Protein AF-A0A956CTQ6-F1 (afdb_monomer_lite)

Sequence (223 aa):
MKYGAIQAGSWRYPLTDRDVLWAGRMVQGETNARAGRADDALAVLWTMTQLFSPAGQEGKYGRQRFGDFTSLIRAYSQPINPLWLGDGMFCRPGGRAAGTEACAADRLARRARLQQTPWRELDAELRQVVLDWAAGRTNNPVPGAVEFAAESVAASFLARNPGAVRVARIHNTFVATEGSQGWSVMPWVEAAARAASLPLGTALMAATAGAALAWAYRQSPPT

pLDDT: mean 87.45, std 15.97, range [45.06, 98.62]

Foldseek 3Di:
DLFFWKDWVPDTGQDDPLLLLLLLLLLCQQVVLDPPCLVVSLQVVQLLSQCADPLVCPDPQYCVVQVDSSSRSLCVRLLNPQLQACCHQQADVVHVCHPHPSNDPVSNVSSVCSNVQGLVRGRPSSSVSSSCQRQQNDDNPQQQFNDKDAPVVVVVVCVVQVQKDFRDPDRITTIHHNSSVPDPIRIGGGGDPPPPPPPPPPPPDDPPPPPPPPPPPPDDDDD

Structure (mmCIF, N/CA/C/O backbone):
data_AF-A0A956CTQ6-F1
#
_entry.id   AF-A0A956CTQ6-F1
#
loop_
_atom_site.group_PDB
_atom_site.id
_atom_site.type_symbol
_atom_site.label_atom_id
_atom_site.label_alt_id
_atom_site.label_comp_id
_atom_site.label_asym_id
_atom_site.label_entity_id
_atom_site.label_seq_id
_atom_site.pdbx_PDB_ins_code
_atom_site.Cartn_x
_atom_site.Cartn_y
_atom_site.Cartn_z
_atom_site.occupancy
_atom_site.B_iso_or_equiv
_atom_site.auth_seq_id
_atom_site.auth_comp_id
_atom_site.auth_asym_id
_atom_site.auth_atom_id
_atom_site.pdbx_PDB_model_num
ATOM 1 N N . MET A 1 1 ? 9.901 -21.134 -8.295 1.00 54.59 1 MET A N 1
ATOM 2 C CA . MET A 1 1 ? 9.384 -20.086 -7.384 1.00 54.59 1 MET A CA 1
ATOM 3 C C . MET A 1 1 ? 7.903 -19.891 -7.667 1.00 54.59 1 MET A C 1
ATOM 5 O O . MET A 1 1 ? 7.531 -19.965 -8.829 1.00 54.59 1 MET A O 1
ATOM 9 N N . LYS A 1 2 ? 7.067 -19.716 -6.632 1.00 82.38 2 LYS A N 1
ATOM 10 C CA . LYS A 1 2 ? 5.607 -19.546 -6.786 1.00 82.38 2 LYS A CA 1
ATOM 11 C C . LYS A 1 2 ? 5.217 -18.127 -7.223 1.00 82.38 2 LYS A C 1
ATOM 13 O O . LYS A 1 2 ? 4.219 -17.965 -7.915 1.00 82.38 2 LYS A O 1
ATOM 18 N N . TYR A 1 3 ? 6.009 -17.133 -6.830 1.00 93.94 3 TYR A N 1
ATOM 19 C CA . TYR A 1 3 ? 5.803 -15.723 -7.155 1.00 93.94 3 TYR A CA 1
ATOM 20 C C . TYR A 1 3 ? 6.927 -15.199 -8.045 1.00 93.94 3 TYR A C 1
ATOM 22 O O . TYR A 1 3 ? 7.977 -15.832 -8.192 1.00 93.94 3 TYR A O 1
ATOM 30 N N . GLY A 1 4 ? 6.655 -14.056 -8.656 1.00 94.88 4 GLY A N 1
ATOM 31 C CA . GLY A 1 4 ? 7.574 -13.276 -9.455 1.00 94.88 4 GLY A CA 1
ATOM 32 C C . GLY A 1 4 ? 8.556 -12.456 -8.623 1.00 94.88 4 GLY A C 1
ATOM 33 O O . GLY A 1 4 ? 8.823 -12.734 -7.450 1.00 94.88 4 GLY A O 1
ATOM 34 N N . ALA A 1 5 ? 9.098 -11.418 -9.247 1.00 96.06 5 ALA A N 1
ATOM 35 C CA . ALA A 1 5 ? 10.002 -10.475 -8.604 1.00 96.06 5 ALA A CA 1
ATOM 36 C C . ALA A 1 5 ? 9.639 -9.044 -8.991 1.00 96.06 5 ALA A C 1
ATOM 38 O O . ALA A 1 5 ? 9.339 -8.784 -10.152 1.00 96.06 5 ALA A O 1
ATOM 39 N N . ILE A 1 6 ? 9.727 -8.108 -8.047 1.00 95.25 6 ILE A N 1
ATOM 40 C CA . ILE A 1 6 ? 9.710 -6.687 -8.399 1.00 95.25 6 ILE A CA 1
ATOM 41 C C . ILE A 1 6 ? 11.028 -6.384 -9.119 1.00 95.25 6 ILE A C 1
ATOM 43 O O . ILE A 1 6 ? 12.101 -6.730 -8.618 1.00 95.25 6 ILE A O 1
ATOM 47 N N . GLN A 1 7 ? 10.953 -5.755 -10.285 1.00 93.50 7 GLN A N 1
ATOM 48 C CA . GLN A 1 7 ? 12.095 -5.386 -11.111 1.00 93.50 7 GLN A CA 1
ATOM 49 C C . GLN A 1 7 ? 12.068 -3.901 -11.458 1.00 93.50 7 GLN A C 1
ATOM 51 O O . GLN A 1 7 ? 11.001 -3.323 -11.640 1.00 93.50 7 GLN A O 1
ATOM 56 N N . ALA A 1 8 ? 13.252 -3.297 -11.544 1.00 89.75 8 ALA A N 1
ATOM 57 C CA . ALA A 1 8 ? 13.464 -1.946 -12.054 1.00 89.75 8 ALA A CA 1
ATOM 58 C C . ALA A 1 8 ? 14.880 -1.855 -12.641 1.00 89.75 8 ALA A C 1
ATOM 60 O O . ALA A 1 8 ? 15.870 -1.792 -11.907 1.00 89.75 8 ALA A O 1
ATOM 61 N N . GLY A 1 9 ? 14.989 -1.891 -13.968 1.00 88.44 9 GLY A N 1
ATOM 62 C CA . GLY A 1 9 ? 16.282 -1.939 -14.653 1.00 88.44 9 GLY A CA 1
ATOM 63 C C . GLY A 1 9 ? 17.027 -3.231 -14.314 1.00 88.44 9 GLY A C 1
ATOM 64 O O . GLY A 1 9 ? 16.475 -4.317 -14.461 1.00 88.44 9 GLY A O 1
ATOM 65 N N . SER A 1 10 ? 18.267 -3.125 -13.831 1.00 89.31 10 SER A N 1
ATOM 66 C CA . SER A 1 10 ? 19.056 -4.279 -13.368 1.00 89.31 10 SER A CA 1
ATOM 67 C C . SER A 1 10 ? 18.725 -4.727 -11.939 1.00 89.31 10 SER A C 1
ATOM 69 O O . SER A 1 10 ? 19.198 -5.776 -11.497 1.00 89.31 10 SER A O 1
ATOM 71 N N . TRP A 1 11 ? 17.932 -3.951 -11.193 1.00 90.62 11 TRP A N 1
ATOM 72 C CA . TRP A 1 11 ? 17.556 -4.292 -9.826 1.00 90.62 11 TRP A CA 1
ATOM 73 C C . TRP A 1 11 ? 16.381 -5.272 -9.797 1.00 90.62 11 TRP A C 1
ATOM 75 O O . TRP A 1 11 ? 15.409 -5.127 -10.540 1.00 90.62 11 TRP A O 1
ATOM 85 N N . ARG A 1 12 ? 16.463 -6.250 -8.888 1.00 93.50 12 ARG A N 1
ATOM 86 C CA . ARG A 1 12 ? 15.476 -7.318 -8.721 1.00 93.50 12 ARG A CA 1
ATOM 87 C C . ARG A 1 12 ? 15.259 -7.654 -7.248 1.00 93.50 12 ARG A C 1
ATOM 89 O O . ARG A 1 12 ? 16.219 -7.805 -6.493 1.00 93.50 12 ARG A O 1
ATOM 96 N N . TYR A 1 13 ? 14.001 -7.854 -6.869 1.00 94.62 13 TYR A N 1
ATOM 97 C CA . TYR A 1 13 ? 13.586 -8.319 -5.548 1.00 94.62 13 TYR A CA 1
ATOM 98 C C . TYR A 1 13 ? 12.584 -9.479 -5.663 1.00 94.62 13 TYR A C 1
ATOM 100 O O . TYR A 1 13 ? 11.431 -9.248 -6.037 1.00 94.62 13 TYR A O 1
ATOM 108 N N . PRO A 1 14 ? 12.993 -10.726 -5.365 1.00 96.38 14 PRO A N 1
ATOM 109 C CA . PRO A 1 14 ? 12.088 -11.874 -5.353 1.00 96.38 14 PRO A CA 1
ATOM 110 C C . PRO A 1 14 ? 11.019 -11.728 -4.266 1.00 96.38 14 PRO A C 1
ATOM 112 O O . PRO A 1 14 ? 11.354 -11.512 -3.102 1.00 96.38 14 PRO A O 1
ATOM 115 N N . LEU A 1 15 ? 9.745 -11.881 -4.633 1.00 97.06 15 LEU A N 1
ATOM 116 C CA . LEU A 1 15 ? 8.645 -11.842 -3.669 1.00 97.06 15 LEU A CA 1
ATOM 117 C C . LEU A 1 15 ? 8.594 -13.136 -2.847 1.00 97.06 15 LEU A C 1
ATOM 119 O O . LEU A 1 15 ? 8.697 -14.242 -3.386 1.00 97.06 15 LEU A O 1
ATOM 123 N N . THR A 1 16 ? 8.386 -13.000 -1.538 1.00 97.19 16 THR A N 1
ATOM 124 C CA . THR A 1 16 ? 8.272 -14.123 -0.597 1.00 97.19 16 THR A CA 1
ATOM 125 C C . THR A 1 16 ? 6.821 -14.379 -0.175 1.00 97.19 16 THR A C 1
ATOM 127 O O . THR A 1 16 ? 5.948 -13.528 -0.342 1.00 97.19 16 THR A O 1
ATOM 130 N N . ASP A 1 17 ? 6.548 -15.531 0.453 1.00 97.62 17 ASP A N 1
ATOM 131 C CA . ASP A 1 17 ? 5.240 -15.791 1.082 1.00 97.62 17 ASP A CA 1
ATOM 132 C C . ASP A 1 17 ? 4.880 -14.732 2.135 1.00 97.62 17 ASP A C 1
ATOM 134 O O . ASP A 1 17 ? 3.711 -14.381 2.304 1.00 97.62 17 ASP A O 1
ATOM 138 N N . ARG A 1 18 ? 5.891 -14.192 2.827 1.00 98.00 18 ARG A N 1
ATOM 139 C CA . ARG A 1 18 ? 5.712 -13.133 3.819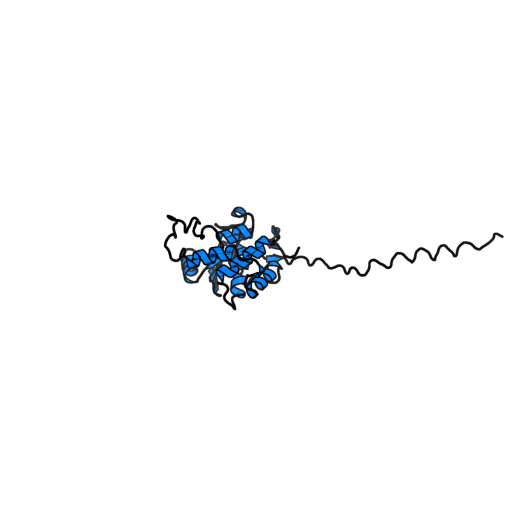 1.00 98.00 18 ARG A CA 1
ATOM 140 C C . ARG A 1 18 ? 5.239 -11.836 3.161 1.00 98.00 18 ARG A C 1
ATOM 142 O O . ARG A 1 18 ? 4.305 -11.226 3.680 1.00 98.00 18 ARG A O 1
ATOM 149 N N . ASP A 1 19 ? 5.819 -11.457 2.023 1.00 98.44 19 ASP A N 1
ATOM 150 C CA . ASP A 1 19 ? 5.414 -10.257 1.279 1.00 98.44 19 ASP A CA 1
ATOM 151 C C . ASP A 1 19 ? 3.980 -10.377 0.779 1.00 98.44 19 ASP A C 1
ATOM 153 O O . ASP A 1 19 ? 3.180 -9.471 0.988 1.00 98.44 19 ASP A O 1
ATOM 157 N N . VAL A 1 20 ? 3.628 -11.529 0.205 1.00 98.44 20 VAL A N 1
ATOM 158 C CA . VAL A 1 20 ? 2.272 -11.818 -0.281 1.00 98.44 20 VAL A CA 1
ATOM 159 C C . VAL A 1 20 ? 1.250 -11.762 0.857 1.00 98.44 20 VAL A C 1
ATOM 161 O O . VAL A 1 20 ? 0.205 -11.124 0.719 1.00 98.44 20 VAL A O 1
ATOM 164 N N . LEU A 1 21 ? 1.556 -12.356 2.016 1.00 98.50 21 LEU A N 1
ATOM 165 C CA . LEU A 1 21 ? 0.674 -12.300 3.184 1.00 98.50 21 LEU A CA 1
ATOM 166 C C . LEU A 1 21 ? 0.457 -10.864 3.676 1.00 98.50 21 LEU A C 1
ATOM 168 O O . LEU A 1 21 ? -0.683 -10.453 3.913 1.00 98.50 21 LEU A O 1
ATOM 172 N N . TRP A 1 22 ? 1.533 -10.097 3.858 1.00 98.62 22 TRP A N 1
ATOM 173 C CA . TRP A 1 22 ? 1.422 -8.733 4.375 1.00 98.62 22 TRP A CA 1
ATOM 174 C C . TRP A 1 22 ? 0.815 -7.768 3.358 1.00 98.62 22 TRP A C 1
ATOM 176 O O . TRP A 1 22 ? 0.053 -6.892 3.762 1.00 98.62 22 TRP A O 1
ATOM 186 N N . ALA A 1 23 ? 1.056 -7.972 2.063 1.00 98.56 23 ALA A N 1
ATOM 187 C CA . ALA A 1 23 ? 0.379 -7.255 0.990 1.00 98.56 23 ALA A CA 1
ATOM 188 C C . ALA A 1 23 ? -1.136 -7.510 1.022 1.00 98.56 23 ALA A C 1
ATOM 190 O O . ALA A 1 23 ? -1.913 -6.561 0.971 1.00 98.56 23 ALA A O 1
ATOM 191 N N . GLY A 1 24 ? -1.561 -8.764 1.223 1.00 98.38 24 GLY A N 1
ATOM 192 C CA . GLY A 1 24 ? -2.971 -9.119 1.417 1.00 98.38 24 GLY A CA 1
ATOM 193 C C . GLY A 1 24 ? -3.617 -8.417 2.610 1.00 98.38 24 GLY A C 1
ATOM 194 O O . GLY A 1 24 ? -4.695 -7.835 2.492 1.00 98.38 24 GLY A O 1
ATOM 195 N N . ARG A 1 25 ? -2.933 -8.401 3.759 1.00 98.50 25 ARG A N 1
ATOM 196 C CA . ARG A 1 25 ? -3.411 -7.679 4.949 1.00 98.50 25 ARG A CA 1
ATOM 197 C C . ARG A 1 25 ? -3.485 -6.171 4.711 1.00 98.50 25 ARG A C 1
ATOM 199 O O . ARG A 1 25 ? -4.457 -5.550 5.131 1.00 98.50 25 ARG A O 1
ATOM 206 N N . MET A 1 26 ? -2.495 -5.593 4.029 1.00 98.31 26 MET A N 1
ATOM 207 C CA . MET A 1 26 ? -2.487 -4.179 3.651 1.00 98.31 26 MET A CA 1
ATOM 208 C C . MET A 1 26 ? -3.721 -3.832 2.821 1.00 98.31 26 MET A C 1
ATOM 210 O O . MET A 1 26 ? -4.511 -2.993 3.245 1.00 98.31 26 MET A O 1
ATOM 214 N N . VAL A 1 27 ? -3.925 -4.496 1.677 1.00 97.94 27 VAL A N 1
ATOM 215 C CA . VAL A 1 27 ? -5.037 -4.152 0.778 1.00 97.94 27 VAL A CA 1
ATOM 216 C C . VAL A 1 27 ? -6.390 -4.374 1.442 1.00 97.94 27 VAL A C 1
ATOM 218 O O . VAL A 1 27 ? -7.281 -3.546 1.285 1.00 97.94 27 VAL A O 1
ATOM 221 N N . GLN A 1 28 ? -6.542 -5.413 2.268 1.00 97.31 28 GLN A N 1
ATOM 222 C CA . GLN A 1 28 ? -7.758 -5.623 3.055 1.00 97.31 28 GLN A CA 1
ATOM 223 C C . GLN A 1 28 ? -8.010 -4.480 4.054 1.00 97.31 28 GLN A C 1
ATOM 225 O O . GLN A 1 28 ? -9.149 -4.058 4.271 1.00 97.31 28 GLN A O 1
ATOM 230 N N . GLY A 1 29 ? -6.943 -3.959 4.658 1.00 96.62 29 GLY A N 1
ATOM 231 C CA . GLY A 1 29 ? -6.986 -2.793 5.530 1.00 96.62 29 GLY A CA 1
ATOM 232 C C . GLY A 1 29 ? -7.405 -1.518 4.803 1.00 96.62 29 GLY A C 1
ATOM 233 O O . GLY A 1 29 ? -8.376 -0.880 5.217 1.00 96.62 29 GLY A O 1
ATOM 234 N N . GLU A 1 30 ? -6.691 -1.178 3.730 1.00 94.81 30 GLU A N 1
ATOM 235 C CA . GLU A 1 30 ? -6.847 0.077 2.977 1.00 94.81 30 GLU A CA 1
ATOM 236 C C . GLU A 1 30 ? -8.180 0.151 2.219 1.00 94.81 30 GLU A C 1
ATOM 238 O O . GLU A 1 30 ? -8.812 1.204 2.153 1.00 94.81 30 GLU A O 1
ATOM 243 N N . THR A 1 31 ? -8.678 -0.982 1.720 1.00 92.56 31 THR A N 1
ATOM 244 C CA . THR A 1 31 ? -9.968 -1.049 1.007 1.00 92.56 31 THR A CA 1
ATOM 245 C C . THR A 1 31 ? -11.166 -1.301 1.927 1.00 92.56 31 THR A C 1
ATOM 247 O O . THR A 1 31 ? -12.318 -1.278 1.485 1.00 92.56 31 THR A O 1
ATOM 250 N N . ASN A 1 32 ? -10.919 -1.536 3.221 1.00 87.88 32 ASN A N 1
ATOM 251 C CA . ASN A 1 32 ? -11.908 -1.994 4.200 1.00 87.88 32 ASN A CA 1
ATOM 252 C C . ASN A 1 32 ? -12.634 -3.296 3.815 1.00 87.88 32 ASN A C 1
ATOM 254 O O . ASN A 1 32 ? -13.772 -3.482 4.242 1.00 87.88 32 ASN A O 1
ATOM 258 N N . ALA A 1 33 ? -11.997 -4.178 3.035 1.00 80.62 33 ALA A N 1
ATOM 259 C CA . ALA A 1 33 ? -12.570 -5.455 2.592 1.00 80.62 33 ALA A CA 1
ATOM 260 C C . ALA A 1 33 ? -13.949 -5.321 1.915 1.00 80.62 33 ALA A C 1
ATOM 262 O O . ALA A 1 33 ? -14.794 -6.205 2.028 1.00 80.62 33 ALA A O 1
ATOM 263 N N . ARG A 1 34 ? -14.228 -4.178 1.279 1.00 80.00 34 ARG A N 1
ATOM 264 C CA . ARG A 1 34 ? -15.505 -3.973 0.589 1.00 80.00 34 ARG A CA 1
ATOM 265 C C . ARG A 1 34 ? -15.456 -4.684 -0.76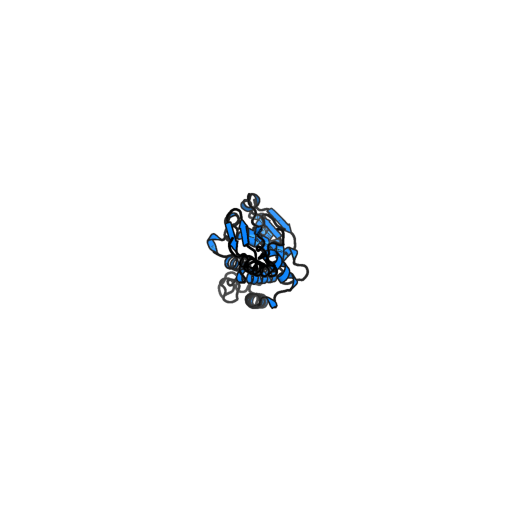2 1.00 80.00 34 ARG A C 1
ATOM 267 O O . ARG A 1 34 ? -14.439 -4.610 -1.443 1.00 80.00 34 ARG A O 1
ATOM 274 N N . ALA A 1 35 ? -16.560 -5.314 -1.154 1.00 79.75 35 ALA A N 1
ATOM 275 C CA . ALA A 1 35 ? -16.699 -5.897 -2.486 1.00 79.75 35 ALA A CA 1
ATOM 276 C C . ALA A 1 35 ? -16.519 -4.830 -3.582 1.00 79.75 35 ALA A C 1
ATOM 278 O O . ALA A 1 35 ? -16.868 -3.658 -3.376 1.00 79.75 35 ALA A O 1
ATOM 279 N N . GLY A 1 36 ? -15.980 -5.232 -4.738 1.00 85.00 36 GLY A N 1
ATOM 280 C CA . GLY A 1 36 ? -15.770 -4.330 -5.875 1.00 85.00 36 GLY A CA 1
ATOM 281 C C . GLY A 1 36 ? -14.626 -3.339 -5.648 1.00 85.00 36 GLY A C 1
ATOM 282 O O . GLY A 1 36 ? -14.657 -2.211 -6.141 1.00 85.00 36 GLY A O 1
ATOM 283 N N . ARG A 1 37 ? -13.628 -3.729 -4.845 1.00 92.44 37 ARG A N 1
ATOM 284 C CA . ARG A 1 37 ? -12.429 -2.919 -4.558 1.00 92.44 37 ARG A CA 1
ATOM 285 C C . ARG A 1 37 ? -11.154 -3.489 -5.170 1.00 92.44 37 ARG A C 1
ATOM 287 O O . ARG A 1 37 ? -10.072 -3.025 -4.818 1.00 92.44 37 ARG A O 1
ATOM 294 N N . ALA A 1 38 ? -11.276 -4.439 -6.096 1.00 95.56 38 ALA A N 1
ATOM 295 C CA . ALA A 1 38 ? -10.145 -5.056 -6.779 1.00 95.56 38 ALA A CA 1
ATOM 296 C C . ALA A 1 38 ? -9.207 -4.023 -7.432 1.00 95.56 38 ALA A C 1
ATOM 298 O O . ALA A 1 38 ? -8.000 -4.072 -7.200 1.00 95.56 38 ALA A O 1
ATOM 299 N N . ASP A 1 39 ? -9.751 -3.039 -8.154 1.00 95.81 39 ASP A N 1
ATOM 300 C CA . ASP A 1 39 ? -8.947 -2.012 -8.835 1.00 95.81 39 ASP A CA 1
ATOM 301 C C . ASP A 1 39 ? -8.192 -1.103 -7.855 1.00 95.81 39 ASP A C 1
ATOM 303 O O . ASP A 1 39 ? -7.034 -0.756 -8.079 1.00 95.81 39 ASP A O 1
ATOM 307 N N . ASP A 1 40 ? -8.825 -0.747 -6.733 1.00 96.19 40 ASP A N 1
ATOM 308 C CA . ASP A 1 40 ? -8.203 0.081 -5.694 1.00 96.19 40 ASP A CA 1
ATOM 309 C C . ASP A 1 40 ? -7.104 -0.702 -4.958 1.00 96.19 40 ASP A C 1
ATOM 311 O O . ASP A 1 40 ? -6.016 -0.177 -4.731 1.00 96.19 40 ASP A O 1
ATOM 315 N N . ALA A 1 41 ? -7.345 -1.984 -4.660 1.00 97.69 41 ALA A N 1
ATOM 316 C CA . ALA A 1 41 ? -6.338 -2.884 -4.103 1.00 97.69 41 ALA A CA 1
ATOM 317 C C . ALA A 1 41 ? -5.138 -3.044 -5.044 1.00 97.69 41 ALA A C 1
ATOM 319 O O . ALA A 1 41 ? -3.991 -2.968 -4.600 1.00 97.69 41 ALA A O 1
ATOM 320 N N . LEU A 1 42 ? -5.392 -3.228 -6.342 1.00 98.06 42 LEU A N 1
ATOM 321 C CA . LEU A 1 42 ? -4.348 -3.338 -7.353 1.00 98.06 42 LEU A CA 1
ATOM 322 C C . LEU A 1 42 ? -3.526 -2.047 -7.449 1.00 98.06 42 LEU A C 1
ATOM 324 O O . LEU A 1 42 ? -2.296 -2.106 -7.467 1.00 98.06 42 LEU A O 1
ATOM 328 N N . ALA A 1 43 ? -4.181 -0.886 -7.451 1.00 97.88 43 ALA A N 1
ATOM 329 C CA . ALA A 1 43 ? -3.504 0.405 -7.453 1.00 97.88 43 ALA A CA 1
ATOM 330 C C . ALA A 1 43 ? -2.640 0.606 -6.195 1.00 97.88 43 ALA A C 1
ATOM 332 O O . ALA A 1 43 ? -1.482 0.996 -6.316 1.00 97.88 43 ALA A O 1
ATOM 333 N N . VAL A 1 44 ? -3.130 0.238 -5.003 1.00 98.06 44 VAL A N 1
ATOM 334 C CA . VAL A 1 44 ? -2.343 0.270 -3.753 1.00 98.06 44 VAL A CA 1
ATOM 335 C C . VAL A 1 44 ? -1.093 -0.614 -3.845 1.00 98.06 44 VAL A C 1
ATOM 337 O O . VAL A 1 44 ? -0.000 -0.176 -3.473 1.00 98.06 44 VAL A O 1
ATOM 340 N N . LEU A 1 45 ? -1.215 -1.843 -4.365 1.00 98.38 45 LEU A N 1
ATOM 341 C CA . LEU A 1 45 ? -0.067 -2.742 -4.559 1.00 98.38 45 LEU A CA 1
ATOM 342 C C . LEU A 1 45 ? 0.976 -2.127 -5.492 1.00 98.38 45 LEU A C 1
ATOM 344 O O . LEU A 1 45 ? 2.172 -2.153 -5.189 1.00 98.38 45 LEU A O 1
ATOM 348 N N . TRP A 1 46 ? 0.537 -1.541 -6.604 1.00 97.88 46 TRP A N 1
ATOM 349 C CA . TRP A 1 46 ? 1.433 -0.897 -7.556 1.00 97.88 46 TRP A CA 1
ATOM 350 C C . TRP A 1 46 ? 2.067 0.380 -7.014 1.00 97.88 46 TRP A C 1
ATOM 352 O O . TRP A 1 46 ? 3.249 0.607 -7.259 1.00 97.88 46 TRP A O 1
ATOM 362 N N . THR A 1 47 ? 1.361 1.178 -6.216 1.00 96.56 47 THR A N 1
ATOM 363 C CA . THR A 1 47 ? 1.958 2.329 -5.524 1.00 96.56 47 THR A CA 1
ATOM 364 C C . THR A 1 47 ? 3.060 1.893 -4.560 1.00 96.56 47 THR A C 1
ATOM 366 O O . THR A 1 47 ? 4.144 2.472 -4.558 1.00 96.56 47 THR A O 1
ATOM 369 N N . MET A 1 48 ? 2.859 0.804 -3.813 1.00 96.88 48 MET A N 1
ATOM 370 C CA . MET A 1 48 ? 3.906 0.248 -2.944 1.00 96.88 48 MET A CA 1
ATOM 371 C C . MET A 1 48 ? 5.059 -0.389 -3.712 1.00 96.88 48 MET A C 1
ATOM 373 O O . MET A 1 48 ? 6.210 -0.268 -3.300 1.00 96.88 48 MET A O 1
ATOM 377 N N . THR A 1 49 ? 4.775 -1.021 -4.848 1.00 96.25 49 THR A N 1
ATOM 378 C CA . THR A 1 49 ? 5.798 -1.549 -5.763 1.00 96.25 49 THR A CA 1
ATOM 379 C C . THR A 1 49 ? 6.702 -0.421 -6.267 1.00 96.25 49 THR A C 1
ATOM 381 O O . THR A 1 49 ? 7.926 -0.543 -6.250 1.00 96.25 49 THR A O 1
ATOM 384 N N . GLN A 1 50 ? 6.091 0.701 -6.656 1.00 94.25 50 GLN A N 1
ATOM 385 C CA . GLN A 1 50 ? 6.773 1.903 -7.128 1.00 94.25 50 GLN A CA 1
ATOM 386 C C . GLN A 1 50 ? 7.632 2.536 -6.041 1.00 94.25 50 GLN A C 1
ATOM 388 O O . GLN A 1 50 ? 8.833 2.724 -6.243 1.00 94.25 50 GLN A O 1
ATOM 393 N N . LEU A 1 51 ? 7.047 2.753 -4.864 1.00 92.56 51 LEU A N 1
ATOM 394 C CA . LEU A 1 51 ? 7.727 3.307 -3.697 1.00 92.56 51 LEU A CA 1
ATOM 395 C C . LEU A 1 51 ? 8.902 2.433 -3.212 1.00 92.56 51 LEU A C 1
ATOM 397 O O . LEU A 1 51 ? 9.919 2.942 -2.750 1.00 92.56 51 LEU A O 1
ATOM 401 N N . PHE A 1 52 ? 8.801 1.105 -3.337 1.00 93.38 52 PHE A N 1
ATOM 402 C CA . PHE A 1 52 ? 9.874 0.187 -2.940 1.00 93.38 52 PHE A CA 1
ATOM 403 C C . PHE A 1 52 ? 11.039 0.113 -3.939 1.00 93.38 52 PHE A C 1
ATOM 405 O O . PHE A 1 52 ? 12.154 -0.262 -3.560 1.00 93.38 52 PHE A O 1
ATOM 412 N N . SER A 1 53 ? 10.804 0.462 -5.204 1.00 89.94 53 SER A N 1
ATOM 413 C CA . SER A 1 53 ? 11.832 0.422 -6.245 1.00 89.94 53 SER A CA 1
ATOM 414 C C . SER A 1 53 ? 12.976 1.420 -5.980 1.00 89.94 53 SER A C 1
ATOM 416 O O . SER A 1 53 ? 12.807 2.366 -5.210 1.00 89.94 53 SER A O 1
ATOM 418 N N . PRO A 1 54 ? 14.154 1.258 -6.615 1.00 83.62 54 PRO A N 1
ATOM 419 C CA . PRO A 1 54 ? 15.238 2.237 -6.536 1.00 83.62 54 PRO A CA 1
ATOM 420 C C . PRO A 1 54 ? 14.822 3.661 -6.918 1.00 83.62 54 PRO A C 1
ATOM 422 O O . PRO A 1 54 ? 15.269 4.604 -6.277 1.00 83.62 54 PRO A O 1
ATOM 425 N N . ALA A 1 55 ? 13.933 3.811 -7.902 1.00 77.88 55 ALA A N 1
ATOM 426 C CA . ALA A 1 55 ? 13.427 5.114 -8.327 1.00 77.88 55 ALA A CA 1
ATOM 427 C C . ALA A 1 55 ? 12.528 5.766 -7.253 1.00 77.88 55 ALA A C 1
ATOM 429 O O . ALA A 1 55 ? 12.523 6.982 -7.092 1.00 77.88 55 ALA A O 1
ATOM 430 N N . GLY A 1 56 ? 11.845 4.950 -6.441 1.00 73.56 56 GLY A N 1
ATOM 431 C CA . GLY A 1 56 ? 11.035 5.372 -5.291 1.00 73.56 56 GLY A CA 1
ATOM 432 C C . GLY A 1 56 ? 11.824 5.804 -4.053 1.00 73.56 56 GLY A C 1
ATOM 433 O O . GLY A 1 56 ? 11.218 6.127 -3.035 1.00 73.56 56 GLY A O 1
ATOM 434 N N . GLN A 1 57 ? 13.162 5.800 -4.095 1.00 67.38 57 GLN A N 1
ATOM 435 C CA . GLN A 1 57 ? 13.998 6.069 -2.917 1.00 67.38 57 GLN A CA 1
ATOM 436 C C . GLN A 1 57 ? 14.104 7.547 -2.530 1.00 67.38 57 GLN A C 1
ATOM 438 O O . GLN A 1 57 ? 14.596 7.845 -1.441 1.00 67.38 57 GLN A O 1
ATOM 443 N N . GLU A 1 58 ? 13.623 8.463 -3.368 1.00 63.53 58 GLU A N 1
ATOM 444 C CA . GLU A 1 58 ? 13.551 9.892 -3.063 1.00 63.53 58 GLU A CA 1
ATOM 445 C C . GLU A 1 58 ? 12.418 10.166 -2.058 1.00 63.53 58 GLU A C 1
ATOM 447 O O . GLU A 1 58 ? 11.342 10.649 -2.400 1.00 63.53 58 GLU A O 1
ATOM 452 N N . GLY A 1 59 ? 12.616 9.804 -0.787 1.00 61.81 59 GLY A N 1
ATOM 453 C CA . GLY A 1 59 ? 11.620 10.089 0.240 1.00 61.81 59 GLY A CA 1
ATOM 454 C C . GLY A 1 59 ? 11.782 9.351 1.563 1.00 61.81 59 GLY A C 1
ATOM 455 O O . GLY A 1 59 ? 12.725 8.607 1.822 1.00 61.81 59 GLY A O 1
ATOM 456 N N . LYS A 1 60 ? 10.797 9.559 2.443 1.00 67.56 60 LYS A N 1
ATOM 457 C CA . LYS A 1 60 ? 10.735 8.955 3.786 1.00 67.56 60 LYS A CA 1
ATOM 458 C C . LYS A 1 60 ? 10.613 7.426 3.747 1.00 67.56 60 LYS A C 1
ATOM 460 O O . LYS A 1 60 ? 10.970 6.767 4.732 1.00 67.56 60 LYS A O 1
ATOM 465 N N . TYR A 1 61 ? 10.099 6.892 2.641 1.00 67.12 61 TYR A N 1
ATOM 466 C CA . TYR A 1 61 ? 9.732 5.497 2.464 1.00 67.12 61 TYR A CA 1
ATOM 467 C C . TYR A 1 61 ? 10.413 4.908 1.233 1.00 67.12 61 TYR A C 1
ATOM 469 O O . TYR A 1 61 ? 9.864 4.940 0.150 1.00 67.12 61 TYR A O 1
ATOM 477 N N . GLY A 1 62 ? 11.614 4.362 1.408 1.00 71.19 62 GLY A N 1
ATOM 478 C CA . GLY A 1 62 ? 12.350 3.701 0.333 1.00 71.19 62 GLY A CA 1
ATOM 479 C C . GLY A 1 62 ? 13.086 2.468 0.841 1.00 71.19 62 GLY A C 1
ATOM 480 O O . GLY A 1 62 ? 13.330 2.318 2.044 1.00 71.19 62 GLY A O 1
ATOM 481 N N . ARG A 1 63 ? 13.472 1.575 -0.075 1.00 77.12 63 ARG A N 1
ATOM 482 C CA . ARG A 1 63 ? 14.160 0.319 0.268 1.00 77.12 63 ARG A CA 1
ATOM 483 C C . ARG A 1 63 ? 15.402 0.517 1.138 1.00 77.12 63 ARG A C 1
ATOM 485 O O . ARG A 1 63 ? 15.604 -0.288 2.039 1.00 77.12 63 ARG A O 1
ATOM 492 N N . GLN A 1 64 ? 16.217 1.553 0.912 1.00 77.19 64 GLN A N 1
ATOM 493 C CA . GLN A 1 64 ? 17.431 1.788 1.716 1.00 77.19 64 GLN A CA 1
ATOM 494 C C . GLN A 1 64 ? 17.139 1.861 3.221 1.00 77.19 64 GLN A C 1
ATOM 496 O O . GLN A 1 64 ? 17.965 1.457 4.031 1.00 77.19 64 GLN A O 1
ATOM 501 N N . ARG A 1 65 ? 15.940 2.325 3.590 1.00 83.81 65 ARG A N 1
ATOM 502 C CA . ARG A 1 65 ? 15.504 2.429 4.981 1.00 83.81 65 ARG A CA 1
ATOM 503 C C . ARG A 1 65 ? 14.898 1.138 5.531 1.00 83.81 65 ARG A C 1
ATOM 505 O O . ARG A 1 65 ? 15.054 0.865 6.716 1.00 83.81 65 ARG A O 1
ATOM 512 N N . PHE A 1 66 ? 14.163 0.387 4.710 1.00 87.25 66 PHE A N 1
ATOM 513 C CA . PHE A 1 66 ? 13.334 -0.734 5.177 1.00 87.25 66 PHE A CA 1
ATOM 514 C C . PHE A 1 66 ? 13.876 -2.123 4.828 1.00 87.25 66 PHE A C 1
ATOM 516 O O . PHE A 1 66 ? 13.438 -3.099 5.425 1.00 87.25 66 PHE A O 1
ATOM 523 N N . GLY A 1 67 ? 14.826 -2.232 3.897 1.00 89.94 67 GLY A N 1
ATOM 524 C CA . GLY A 1 67 ? 15.483 -3.479 3.491 1.00 89.94 67 GLY A CA 1
ATOM 525 C C . GLY A 1 67 ? 14.625 -4.400 2.616 1.00 89.94 67 GLY A C 1
ATOM 526 O O . GLY A 1 67 ? 15.088 -4.848 1.564 1.00 89.94 67 GLY A O 1
ATOM 527 N N . ASP A 1 68 ? 13.377 -4.643 3.018 1.00 95.38 68 ASP A N 1
ATOM 528 C CA . ASP A 1 68 ? 12.443 -5.584 2.394 1.00 95.38 68 ASP A CA 1
ATOM 529 C C . ASP A 1 68 ? 11.037 -4.981 2.178 1.00 95.38 68 ASP A C 1
ATOM 531 O O . ASP A 1 68 ? 10.681 -3.954 2.769 1.00 95.38 68 ASP A O 1
ATOM 535 N N . PHE A 1 69 ? 10.250 -5.603 1.290 1.00 96.38 69 PHE A N 1
ATOM 536 C CA . PHE A 1 69 ? 8.946 -5.080 0.875 1.00 96.38 69 PHE A CA 1
ATOM 537 C C . PHE A 1 69 ? 7.940 -5.102 2.028 1.00 96.38 69 PHE A C 1
ATOM 539 O O . PHE A 1 69 ? 7.264 -4.102 2.278 1.00 96.38 69 PHE A O 1
ATOM 546 N N . THR A 1 70 ? 7.894 -6.202 2.787 1.00 97.94 70 THR A N 1
ATOM 547 C CA . THR A 1 70 ? 7.061 -6.329 3.991 1.00 97.94 70 THR A CA 1
ATOM 548 C C . THR A 1 70 ? 7.305 -5.191 4.988 1.00 97.94 70 THR A C 1
ATOM 550 O O . THR A 1 70 ? 6.358 -4.605 5.518 1.00 97.94 70 THR A O 1
ATOM 553 N N . SER A 1 71 ? 8.563 -4.874 5.270 1.00 96.81 71 SER A N 1
ATOM 554 C CA . SER A 1 71 ? 8.964 -3.831 6.211 1.00 96.81 71 SER A CA 1
ATOM 555 C C . SER A 1 71 ? 8.529 -2.447 5.728 1.00 96.81 71 SER A C 1
ATOM 557 O O . SER A 1 71 ? 8.032 -1.660 6.537 1.00 96.81 71 SER A O 1
ATOM 559 N N . LEU A 1 72 ? 8.613 -2.175 4.418 1.00 96.25 72 LEU A N 1
ATOM 560 C CA . LEU A 1 72 ? 8.096 -0.937 3.828 1.00 96.25 72 LEU A CA 1
ATOM 561 C C . LEU A 1 72 ? 6.578 -0.822 4.000 1.00 96.25 72 LEU A C 1
ATOM 563 O O . LEU A 1 72 ? 6.106 0.161 4.575 1.00 96.25 72 LEU A O 1
ATOM 567 N N . ILE A 1 73 ? 5.804 -1.820 3.559 1.00 97.31 73 ILE A N 1
ATOM 568 C CA . ILE A 1 73 ? 4.335 -1.719 3.580 1.00 97.31 73 ILE A CA 1
ATOM 569 C C . ILE A 1 73 ? 3.784 -1.667 5.006 1.00 97.31 73 ILE A C 1
ATOM 571 O O . ILE A 1 73 ? 2.832 -0.934 5.271 1.00 97.31 73 ILE A O 1
ATOM 575 N N . ARG A 1 74 ? 4.424 -2.357 5.962 1.00 97.44 74 ARG A N 1
ATOM 576 C CA . ARG A 1 74 ? 4.071 -2.264 7.387 1.00 97.44 74 ARG A CA 1
ATOM 577 C C . ARG A 1 74 ? 4.411 -0.908 7.990 1.00 97.44 74 ARG A C 1
ATOM 579 O O . ARG A 1 74 ? 3.762 -0.499 8.944 1.00 97.44 74 ARG A O 1
ATOM 586 N N . ALA A 1 75 ? 5.414 -0.203 7.481 1.00 95.50 75 ALA A N 1
ATOM 587 C CA . ALA A 1 75 ? 5.719 1.145 7.946 1.00 95.50 75 ALA A CA 1
ATOM 588 C C . ALA A 1 75 ? 4.805 2.208 7.314 1.00 95.50 75 ALA A C 1
ATOM 590 O O . ALA A 1 75 ? 4.510 3.218 7.961 1.00 95.50 75 ALA A O 1
ATOM 591 N N . TYR A 1 76 ? 4.360 1.983 6.077 1.00 94.81 76 TYR A N 1
ATOM 592 C CA . TYR A 1 76 ? 3.518 2.909 5.323 1.00 94.81 76 TYR A CA 1
ATOM 593 C C . TYR A 1 76 ? 2.032 2.795 5.709 1.00 94.81 76 TYR A C 1
ATOM 595 O O . TYR A 1 76 ? 1.428 3.765 6.167 1.00 94.81 76 TYR A O 1
ATOM 603 N N . SER A 1 77 ? 1.452 1.598 5.590 1.00 95.69 77 SER A N 1
ATOM 604 C CA . SER A 1 77 ? 0.008 1.362 5.705 1.00 95.69 77 SER A CA 1
ATOM 605 C C . SER A 1 77 ? -0.472 1.357 7.160 1.00 95.69 77 SER A C 1
ATOM 607 O O . SER A 1 77 ? -0.115 0.477 7.947 1.00 95.69 77 SER A O 1
ATOM 609 N N . GLN A 1 78 ? -1.322 2.323 7.539 1.00 94.94 78 GLN A N 1
ATOM 610 C CA . GLN A 1 78 ? -1.819 2.447 8.920 1.00 94.94 78 GLN A CA 1
ATOM 611 C C . GLN A 1 78 ? -2.533 1.185 9.445 1.00 94.94 78 GLN A C 1
ATOM 613 O O . GLN A 1 78 ? -2.296 0.828 10.602 1.00 94.94 78 GLN A O 1
ATOM 618 N N . PRO A 1 79 ? -3.390 0.490 8.664 1.00 96.44 79 PRO A N 1
ATOM 619 C CA . PRO A 1 79 ? -4.056 -0.739 9.099 1.00 96.44 79 PRO A CA 1
ATOM 620 C C . PRO A 1 79 ? -3.122 -1.848 9.607 1.00 96.44 79 PRO A C 1
ATOM 622 O O . PRO A 1 79 ? -3.510 -2.599 10.503 1.00 96.44 79 PRO A O 1
ATOM 625 N N . ILE A 1 80 ? -1.904 -1.949 9.064 1.00 97.94 80 ILE A N 1
ATOM 626 C CA . ILE A 1 80 ? -0.931 -3.005 9.398 1.00 97.94 80 ILE A CA 1
ATOM 627 C C . ILE A 1 80 ? 0.330 -2.488 10.104 1.00 97.94 80 ILE A C 1
ATOM 629 O O . ILE A 1 80 ? 1.258 -3.262 10.361 1.00 97.94 80 ILE A O 1
ATOM 633 N N . ASN A 1 81 ? 0.367 -1.197 10.439 1.00 98.06 81 ASN A N 1
ATOM 634 C CA . ASN A 1 81 ? 1.511 -0.573 11.083 1.00 98.06 81 ASN A CA 1
ATOM 635 C C . ASN A 1 81 ? 1.460 -0.757 12.611 1.00 98.06 81 ASN A C 1
ATOM 637 O O . ASN A 1 81 ? 0.516 -0.288 13.254 1.00 98.06 81 ASN A O 1
ATOM 641 N N . PRO A 1 82 ? 2.475 -1.395 13.228 1.00 98.06 82 PRO A N 1
ATOM 642 C CA . PRO A 1 82 ? 2.493 -1.641 14.670 1.00 98.06 82 PRO A CA 1
ATOM 643 C C . PRO A 1 82 ? 2.505 -0.355 15.512 1.00 98.06 82 PRO A C 1
ATOM 645 O O . PRO A 1 82 ? 2.031 -0.364 16.641 1.00 98.06 82 PRO A O 1
ATOM 648 N N . LEU A 1 83 ? 2.962 0.780 14.970 1.00 98.06 83 LEU A N 1
ATOM 649 C CA . LEU A 1 83 ? 2.936 2.068 15.675 1.00 98.06 83 LEU A CA 1
ATOM 650 C C . LEU A 1 83 ? 1.511 2.591 15.930 1.00 98.06 83 LEU A C 1
ATOM 652 O O . LEU A 1 83 ? 1.338 3.491 16.751 1.00 98.06 83 LEU A O 1
ATOM 656 N N . TRP A 1 84 ? 0.512 2.037 15.235 1.00 97.94 84 TRP A N 1
ATOM 657 C CA . TRP A 1 84 ? -0.910 2.371 15.353 1.00 97.94 84 TRP A CA 1
ATOM 658 C C . TRP A 1 84 ? -1.725 1.346 16.165 1.00 97.94 84 TRP A C 1
ATOM 660 O O . TRP A 1 84 ? -2.958 1.437 16.189 1.00 97.94 84 TRP A O 1
ATOM 670 N N . LEU A 1 85 ? -1.068 0.364 16.794 1.00 97.81 85 LEU A N 1
ATOM 671 C CA . LEU A 1 85 ? -1.685 -0.521 17.790 1.00 97.81 85 LEU A CA 1
ATOM 672 C C . LEU A 1 85 ? -1.868 0.209 19.127 1.00 97.81 85 LEU A C 1
ATOM 674 O O . LEU A 1 85 ? -1.327 1.295 19.310 1.00 97.81 85 LEU A O 1
ATOM 678 N N . GLY A 1 86 ? -2.638 -0.369 20.054 1.00 96.12 86 GLY A N 1
ATOM 679 C CA . GLY A 1 86 ? -2.982 0.288 21.324 1.00 96.12 86 GLY A CA 1
ATOM 680 C C . GLY A 1 86 ? -1.769 0.635 22.196 1.00 96.12 86 GLY A C 1
ATOM 681 O O . GLY A 1 86 ? -1.744 1.685 22.827 1.00 96.12 86 GLY A O 1
ATOM 682 N N . ASP A 1 87 ? -0.739 -0.205 22.168 1.00 97.06 87 ASP A N 1
ATOM 683 C CA . ASP A 1 87 ? 0.577 0.009 22.784 1.00 97.06 87 ASP A CA 1
ATOM 684 C C . ASP A 1 87 ? 1.588 0.686 21.836 1.00 97.06 87 ASP A C 1
ATOM 686 O O . ASP A 1 87 ? 2.694 1.063 22.235 1.00 97.06 87 ASP A O 1
ATOM 690 N N . GLY A 1 88 ? 1.199 0.882 20.577 1.00 97.56 88 GLY A N 1
ATOM 691 C CA . GLY A 1 88 ? 1.987 1.535 19.548 1.00 97.56 88 GLY A CA 1
ATOM 692 C C . GLY A 1 88 ? 2.235 3.010 19.857 1.00 97.56 88 GLY A C 1
ATOM 693 O O . GLY A 1 88 ? 1.427 3.695 20.485 1.00 97.56 88 GLY A O 1
ATOM 694 N N . MET A 1 89 ? 3.367 3.525 19.371 1.00 98.00 89 MET A N 1
ATOM 695 C CA . MET A 1 89 ? 3.848 4.887 19.643 1.00 98.00 89 MET A CA 1
ATOM 696 C C . 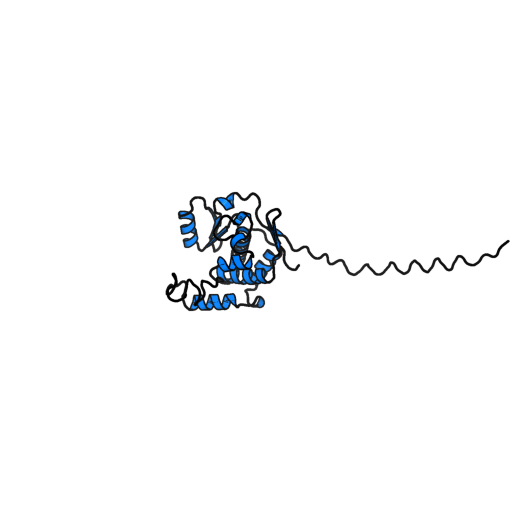MET A 1 89 ? 2.789 5.986 19.453 1.00 98.00 89 MET A C 1
ATOM 698 O O . MET A 1 89 ? 2.818 6.979 20.178 1.00 98.00 89 MET A O 1
ATOM 702 N N . PHE A 1 90 ? 1.881 5.848 18.481 1.00 97.75 90 PHE A N 1
ATOM 703 C CA . PHE A 1 90 ? 0.881 6.877 18.195 1.00 97.75 90 PHE A CA 1
ATOM 704 C C . PHE A 1 90 ? -0.344 6.816 19.109 1.00 97.75 90 PHE A C 1
ATOM 706 O O . PHE A 1 90 ? -0.908 7.875 19.381 1.00 97.75 90 PHE A O 1
ATOM 713 N N . CYS A 1 91 ? -0.736 5.627 19.575 1.00 98.00 91 CYS A N 1
ATOM 714 C CA . CYS A 1 91 ? -1.989 5.419 20.307 1.00 98.00 91 CYS A CA 1
ATOM 715 C C . CYS A 1 91 ? -1.816 5.115 21.802 1.00 98.00 91 CYS A C 1
ATOM 717 O O . CYS A 1 91 ? -2.785 5.270 22.544 1.00 98.00 91 CYS A O 1
ATOM 719 N N . ARG A 1 92 ? -0.616 4.730 22.259 1.00 97.44 92 ARG A N 1
ATOM 720 C CA . ARG A 1 92 ? -0.316 4.568 23.691 1.00 97.44 92 ARG A CA 1
ATOM 721 C C . ARG A 1 92 ? -0.546 5.877 24.466 1.00 97.44 92 ARG A C 1
ATOM 723 O O . ARG A 1 92 ? -0.439 6.942 23.855 1.00 97.44 92 ARG A O 1
ATOM 730 N N . PRO A 1 93 ? -0.782 5.848 25.792 1.00 97.56 93 PRO A N 1
ATOM 731 C CA . PRO A 1 93 ? -0.905 7.066 26.598 1.00 97.56 93 PRO A CA 1
ATOM 732 C C . PRO A 1 93 ? 0.251 8.053 26.354 1.00 97.56 93 PRO A C 1
ATOM 734 O O . PRO A 1 93 ? 1.417 7.662 26.341 1.00 97.56 93 PRO A O 1
ATOM 737 N N . GLY A 1 94 ? -0.080 9.325 26.103 1.00 96.56 94 GLY A N 1
ATOM 738 C CA . GLY A 1 94 ? 0.884 10.373 25.729 1.00 96.56 94 GLY A CA 1
ATOM 739 C C . GLY A 1 94 ? 1.333 10.364 24.257 1.00 96.56 94 GLY A C 1
ATOM 740 O O . GLY A 1 94 ? 2.077 11.246 23.834 1.00 96.56 94 GLY A O 1
ATOM 741 N N . GLY A 1 95 ? 0.891 9.393 23.452 1.00 97.50 95 GLY A N 1
ATOM 742 C CA . GLY A 1 95 ? 1.101 9.370 22.006 1.00 97.50 95 GLY A CA 1
ATOM 743 C C . GLY A 1 95 ? 0.309 10.469 21.293 1.00 97.50 95 GLY A C 1
ATOM 744 O O . GLY A 1 95 ? -0.782 10.844 21.715 1.00 97.50 95 GLY A O 1
ATOM 745 N N . ARG A 1 96 ? 0.830 10.966 20.164 1.00 97.19 96 ARG A N 1
ATOM 746 C CA . ARG A 1 96 ? 0.251 12.115 19.432 1.00 97.19 96 ARG A CA 1
ATOM 747 C C . ARG A 1 96 ? -1.198 11.936 18.951 1.00 97.19 96 ARG A C 1
ATOM 749 O O . ARG A 1 96 ? -1.819 12.915 18.562 1.00 97.19 96 ARG A O 1
ATOM 756 N N . ALA A 1 97 ? -1.688 10.700 18.874 1.00 96.75 97 ALA A N 1
ATOM 757 C CA . ALA A 1 97 ? -3.045 10.371 18.443 1.00 96.75 97 ALA A CA 1
ATOM 758 C C . ALA A 1 97 ? -3.861 9.694 19.559 1.00 96.75 97 ALA A C 1
ATOM 760 O O . ALA A 1 97 ? -4.999 9.283 19.318 1.00 96.75 97 ALA A O 1
ATOM 761 N N . ALA A 1 98 ? -3.308 9.575 20.771 1.00 97.81 98 ALA A N 1
ATOM 762 C CA . ALA A 1 98 ? -4.002 8.995 21.912 1.00 97.81 98 ALA A CA 1
ATOM 763 C C . ALA A 1 98 ? -5.298 9.770 22.200 1.00 97.81 98 ALA A C 1
ATOM 765 O O . ALA A 1 98 ? -5.315 10.998 22.180 1.00 97.81 98 ALA A O 1
ATOM 766 N N . GLY A 1 99 ? -6.398 9.048 22.421 1.00 96.06 99 GLY A N 1
ATOM 767 C CA . GLY A 1 99 ? -7.720 9.642 22.658 1.00 96.06 99 GLY A CA 1
ATOM 768 C C . GLY A 1 99 ? -8.427 10.209 21.418 1.00 96.06 99 GLY A C 1
ATOM 769 O O . GLY A 1 99 ? -9.556 10.672 21.534 1.00 96.06 99 GLY A O 1
ATOM 770 N N . THR A 1 100 ? -7.813 10.162 20.231 1.00 97.38 100 THR A N 1
ATOM 771 C CA . THR A 1 100 ? -8.466 10.584 18.978 1.00 97.38 100 THR A CA 1
ATOM 772 C C . THR A 1 100 ? -9.256 9.443 18.337 1.00 97.38 100 THR A C 1
ATOM 774 O O . THR A 1 100 ? -9.008 8.267 18.613 1.00 97.38 100 THR A O 1
ATOM 777 N N . GLU A 1 101 ? -10.141 9.769 17.389 1.00 95.94 101 GLU A N 1
ATOM 778 C CA . GLU A 1 101 ? -10.880 8.769 16.602 1.00 95.94 101 GLU A CA 1
ATOM 779 C C . GLU A 1 101 ? -9.942 7.773 15.893 1.00 95.94 101 GLU A C 1
ATOM 781 O O . GLU A 1 101 ? -10.255 6.591 15.767 1.00 95.94 101 GLU A O 1
ATOM 786 N N . ALA A 1 102 ? -8.742 8.204 15.484 1.00 94.38 102 ALA A N 1
ATOM 787 C CA . ALA A 1 102 ? -7.761 7.335 14.834 1.00 94.38 102 ALA A CA 1
ATOM 788 C C . ALA A 1 102 ? -7.252 6.195 15.741 1.00 94.38 102 ALA A C 1
ATOM 790 O O . ALA A 1 102 ? -6.716 5.206 15.225 1.00 94.38 102 ALA A O 1
ATOM 791 N N . CYS A 1 103 ? -7.436 6.318 17.058 1.00 97.19 103 CYS A N 1
ATOM 792 C CA . CYS A 1 103 ? -7.111 5.327 18.083 1.00 97.19 103 CYS A CA 1
ATOM 793 C C . CYS A 1 103 ? -8.361 4.864 18.861 1.00 97.19 103 CYS A C 1
ATOM 795 O O . CYS A 1 103 ? -8.233 4.367 19.978 1.00 97.19 103 CYS A O 1
ATOM 797 N N . ALA A 1 104 ? -9.561 5.003 18.281 1.00 97.50 104 ALA A N 1
ATOM 798 C CA . ALA A 1 104 ? -10.788 4.453 18.853 1.00 97.50 104 ALA A CA 1
ATOM 799 C C . ALA A 1 104 ? -10.697 2.923 19.026 1.00 97.50 104 ALA A C 1
ATOM 801 O O . ALA A 1 104 ? -10.018 2.229 18.259 1.00 97.50 104 ALA A O 1
ATOM 802 N N . ALA A 1 105 ? -11.374 2.394 20.050 1.00 97.38 105 ALA A N 1
ATOM 803 C CA . ALA A 1 105 ? -11.246 0.996 20.469 1.00 97.38 105 ALA A CA 1
ATOM 804 C C . ALA A 1 105 ? -11.579 -0.005 19.347 1.00 97.38 105 ALA A C 1
ATOM 806 O O . ALA A 1 105 ? -10.878 -1.002 19.168 1.00 97.38 105 ALA A O 1
ATOM 807 N N . ASP A 1 106 ? -12.602 0.286 18.547 1.00 96.88 106 ASP A N 1
ATOM 808 C CA . ASP A 1 106 ? -13.008 -0.507 17.386 1.00 96.88 106 ASP A CA 1
ATOM 809 C C . ASP A 1 106 ? -11.929 -0.522 16.286 1.00 96.88 106 ASP A C 1
ATOM 811 O O . ASP A 1 106 ? -11.609 -1.585 15.742 1.00 96.88 106 ASP A O 1
ATOM 815 N N . ARG A 1 107 ? -11.295 0.626 16.004 1.00 96.25 107 ARG A N 1
ATOM 816 C CA . ARG A 1 107 ? -10.183 0.732 15.046 1.00 96.25 107 ARG A CA 1
ATOM 817 C C . ARG A 1 107 ? -8.954 -0.032 15.523 1.00 96.25 107 ARG A C 1
ATOM 819 O O . ARG A 1 107 ? -8.346 -0.750 14.728 1.00 96.25 107 ARG A O 1
ATOM 826 N N . LEU A 1 108 ? -8.603 0.082 16.804 1.00 97.56 108 LEU A N 1
ATOM 827 C CA . LEU A 1 108 ? -7.488 -0.660 17.398 1.00 97.56 108 LEU A CA 1
ATOM 828 C C . LEU A 1 108 ? -7.730 -2.173 17.330 1.00 97.56 108 LEU A C 1
ATOM 830 O O . LEU A 1 108 ? -6.869 -2.909 16.845 1.00 97.56 108 LEU A O 1
ATOM 834 N N . ALA A 1 109 ? -8.923 -2.629 17.724 1.00 97.62 109 ALA A N 1
ATOM 835 C CA . ALA A 1 109 ? -9.307 -4.037 17.649 1.00 97.62 109 ALA A CA 1
ATOM 836 C C . ALA A 1 109 ? -9.277 -4.562 16.206 1.00 97.62 109 ALA A C 1
ATOM 838 O O . ALA A 1 109 ? -8.807 -5.673 15.947 1.00 97.62 109 ALA A O 1
ATOM 839 N N . ARG A 1 110 ? -9.730 -3.752 15.241 1.00 96.69 110 ARG A N 1
ATOM 840 C CA . ARG A 1 110 ? -9.660 -4.088 13.817 1.00 96.69 110 ARG A CA 1
ATOM 841 C C . ARG A 1 110 ? -8.215 -4.230 13.331 1.00 96.69 110 ARG A C 1
ATOM 843 O O . ARG A 1 110 ? -7.922 -5.220 12.667 1.00 96.69 110 ARG A O 1
ATOM 850 N N . ARG A 1 111 ? -7.316 -3.293 13.660 1.00 97.56 111 ARG A N 1
ATOM 851 C CA . ARG A 1 111 ? -5.887 -3.374 13.288 1.00 97.56 111 ARG A CA 1
ATOM 852 C C . ARG A 1 111 ? -5.222 -4.609 13.893 1.00 97.56 111 ARG A C 1
ATOM 854 O O . ARG A 1 111 ? -4.540 -5.340 13.179 1.00 97.56 111 ARG A O 1
ATOM 861 N N . ALA A 1 112 ? -5.465 -4.876 15.177 1.00 98.12 112 ALA A N 1
ATOM 862 C CA . ALA A 1 112 ? -4.927 -6.048 15.863 1.00 98.12 112 ALA A CA 1
ATOM 863 C C . ALA A 1 112 ? -5.377 -7.356 15.189 1.00 98.12 112 ALA A C 1
ATOM 865 O O . ALA A 1 112 ? -4.535 -8.183 14.839 1.00 98.12 112 ALA A O 1
ATOM 866 N N . ARG A 1 113 ? -6.682 -7.503 14.907 1.00 98.00 113 ARG A N 1
ATOM 867 C CA . ARG A 1 113 ? -7.209 -8.656 14.155 1.00 98.00 113 ARG A CA 1
ATOM 868 C C . ARG A 1 113 ? -6.591 -8.772 12.766 1.00 98.00 113 ARG A C 1
ATOM 870 O O . ARG A 1 113 ? -6.159 -9.856 12.383 1.00 98.00 113 ARG A O 1
ATOM 877 N N . LEU A 1 114 ? -6.511 -7.671 12.019 1.00 97.94 114 LEU A N 1
ATOM 878 C CA . LEU A 1 114 ? -5.971 -7.673 10.659 1.00 97.94 114 LEU A CA 1
ATOM 879 C C . LEU A 1 114 ? -4.509 -8.144 10.617 1.00 97.94 114 LEU A C 1
ATOM 881 O O . LEU A 1 114 ? -4.143 -8.946 9.761 1.00 97.94 114 LEU A O 1
ATOM 885 N N . GLN A 1 115 ? -3.679 -7.710 11.572 1.00 98.06 115 GLN A N 1
ATOM 886 C CA . GLN A 1 115 ? -2.279 -8.144 11.671 1.00 98.06 115 GLN A CA 1
ATOM 887 C C . GLN A 1 115 ? -2.120 -9.626 12.045 1.00 98.06 115 GLN A C 1
ATOM 889 O O . GLN A 1 115 ? -1.055 -10.200 11.813 1.00 98.06 115 GLN A O 1
ATOM 894 N N . GLN A 1 116 ? -3.161 -10.256 12.588 1.00 98.12 116 GLN A N 1
ATOM 895 C CA . GLN A 1 116 ? -3.181 -11.677 12.941 1.00 98.12 116 GLN A CA 1
ATOM 896 C C . GLN A 1 116 ? -3.931 -12.537 11.915 1.00 98.12 116 GLN A C 1
ATOM 898 O O . GLN A 1 116 ? -3.766 -13.753 11.913 1.00 98.12 116 GLN A O 1
ATOM 903 N N . THR A 1 117 ? -4.692 -11.928 11.000 1.00 98.00 117 THR A N 1
ATOM 904 C CA . THR A 1 117 ? -5.546 -12.649 10.044 1.00 98.00 117 THR A CA 1
ATOM 905 C C . THR A 1 117 ? -4.694 -13.560 9.149 1.00 98.00 117 THR A C 1
ATOM 907 O O . THR A 1 117 ? -3.777 -13.064 8.478 1.00 98.00 117 THR A O 1
ATOM 910 N N . PRO A 1 118 ? -4.916 -14.885 9.144 1.00 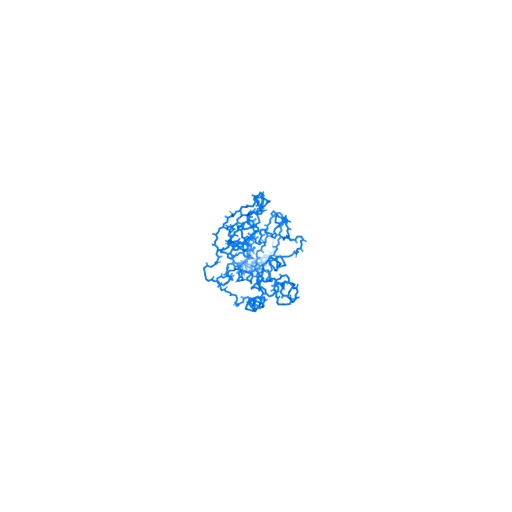98.19 118 PRO A N 1
ATOM 911 C CA . PRO A 1 118 ? -4.185 -15.804 8.281 1.00 98.19 118 PRO A CA 1
ATOM 912 C C . PRO A 1 118 ? -4.623 -15.647 6.822 1.00 98.19 118 PRO A C 1
ATOM 914 O O . PRO A 1 118 ? -5.740 -15.224 6.540 1.00 98.19 118 PRO A O 1
ATOM 917 N N . TRP A 1 119 ? -3.760 -16.051 5.881 1.00 97.62 119 TRP A N 1
ATOM 918 C CA . TRP A 1 119 ? -4.014 -15.890 4.442 1.00 97.62 119 TRP A CA 1
ATOM 919 C C . TRP A 1 119 ? -5.394 -16.396 4.013 1.00 97.62 119 TRP A C 1
ATOM 921 O O . TRP A 1 119 ? -6.080 -15.721 3.266 1.00 97.62 119 TRP A O 1
ATOM 931 N N . ARG A 1 120 ? -5.827 -17.564 4.499 1.00 97.81 120 ARG A N 1
ATOM 932 C CA . ARG A 1 120 ? -7.110 -18.182 4.117 1.00 97.81 120 ARG A CA 1
ATOM 933 C C . ARG A 1 120 ? -8.358 -17.399 4.550 1.00 97.81 120 ARG A C 1
ATOM 935 O O . ARG A 1 120 ? -9.416 -17.650 3.992 1.00 97.81 120 ARG A O 1
ATOM 942 N N . GLU A 1 121 ? -8.223 -16.507 5.528 1.00 97.62 121 GLU A N 1
ATOM 943 C CA . GLU A 1 121 ? -9.311 -15.688 6.085 1.00 97.62 121 GLU A CA 1
ATOM 944 C C . GLU A 1 121 ? -9.349 -14.277 5.483 1.00 97.62 121 GLU A C 1
ATOM 946 O O . GLU A 1 121 ? -10.230 -13.488 5.819 1.00 97.62 121 GLU A O 1
ATOM 951 N N . LEU A 1 122 ? -8.406 -13.944 4.596 1.00 96.69 122 LEU A N 1
ATOM 952 C CA . LEU A 1 122 ? -8.511 -12.727 3.802 1.00 96.69 122 LEU A CA 1
ATOM 953 C C . LEU A 1 122 ? -9.609 -12.876 2.744 1.00 96.69 122 LEU A C 1
ATOM 955 O O . LEU A 1 122 ? -9.870 -13.980 2.251 1.00 96.69 122 LEU A O 1
ATOM 959 N N . ASP A 1 123 ? -10.205 -11.749 2.366 1.00 96.50 123 ASP A N 1
ATOM 960 C CA . ASP A 1 123 ? -11.222 -11.694 1.318 1.00 96.50 123 ASP A CA 1
ATOM 961 C C . ASP A 1 123 ? -10.749 -12.397 0.028 1.00 96.50 123 ASP A C 1
ATOM 963 O O . ASP A 1 123 ? -9.595 -12.273 -0.390 1.00 96.50 123 ASP A O 1
ATOM 967 N N . ALA A 1 124 ? -11.623 -13.199 -0.585 1.00 96.19 124 ALA A N 1
ATOM 968 C CA . ALA A 1 124 ? -11.253 -14.047 -1.716 1.00 96.19 124 ALA A CA 1
ATOM 969 C C . ALA A 1 124 ? -10.871 -13.248 -2.972 1.00 96.19 124 ALA A C 1
ATOM 971 O O . ALA A 1 124 ? -9.899 -13.618 -3.635 1.00 96.19 124 ALA A O 1
ATOM 972 N N . GLU A 1 125 ? -11.582 -12.157 -3.261 1.00 96.25 125 GLU A N 1
ATOM 973 C CA . GLU A 1 125 ? -11.286 -11.267 -4.386 1.00 96.25 125 GLU A CA 1
ATOM 974 C C . GLU A 1 125 ? -9.923 -10.599 -4.166 1.00 96.25 125 GLU A C 1
ATOM 976 O O . GLU A 1 125 ? -9.046 -10.658 -5.031 1.00 96.25 125 GLU A O 1
ATOM 981 N N . LEU A 1 126 ? -9.681 -10.064 -2.965 1.00 97.12 126 LEU A N 1
ATOM 982 C CA . LEU A 1 126 ? -8.408 -9.412 -2.639 1.00 97.12 126 LEU A CA 1
ATOM 983 C C . LEU A 1 126 ? -7.219 -10.381 -2.655 1.00 97.12 126 LEU A C 1
ATOM 985 O O . LEU A 1 126 ? -6.134 -10.021 -3.119 1.00 97.12 126 LEU A O 1
ATOM 989 N N . ARG A 1 127 ? -7.404 -11.626 -2.197 1.00 97.06 127 ARG A N 1
ATOM 990 C CA . ARG A 1 127 ? -6.377 -12.675 -2.319 1.00 97.06 127 ARG A CA 1
ATOM 991 C C . ARG A 1 127 ? -6.016 -12.929 -3.773 1.00 97.06 127 ARG A C 1
ATOM 993 O O . ARG A 1 127 ? -4.831 -13.053 -4.076 1.00 97.06 127 ARG A O 1
ATOM 1000 N N . GLN A 1 128 ? -7.012 -13.004 -4.652 1.00 97.25 128 GLN A N 1
ATOM 1001 C CA . GLN A 1 128 ? -6.784 -13.236 -6.072 1.00 97.25 128 GLN A CA 1
ATOM 1002 C C . GLN A 1 128 ? -6.005 -12.075 -6.705 1.00 97.25 128 GLN A C 1
ATOM 1004 O O . GLN A 1 128 ? -4.989 -12.324 -7.348 1.00 97.25 128 GLN A O 1
ATOM 1009 N N . VAL A 1 129 ? -6.381 -10.823 -6.416 1.00 97.69 129 VAL A N 1
ATOM 1010 C CA . VAL A 1 129 ? -5.654 -9.624 -6.882 1.00 97.69 129 VAL A CA 1
ATOM 1011 C C . VAL A 1 129 ? -4.184 -9.653 -6.458 1.00 97.69 129 VAL A C 1
ATOM 1013 O O . VAL A 1 129 ? -3.293 -9.419 -7.274 1.00 97.69 129 VAL A O 1
ATOM 1016 N N . VAL A 1 130 ? -3.909 -9.981 -5.194 1.00 98.00 130 VAL A N 1
ATOM 1017 C CA . VAL A 1 130 ? -2.536 -10.059 -4.674 1.00 98.00 130 VAL A CA 1
ATOM 1018 C C . VAL A 1 130 ? -1.756 -11.194 -5.337 1.00 98.00 130 VAL A C 1
ATOM 1020 O O . VAL A 1 130 ? -0.585 -11.014 -5.658 1.00 98.00 130 VAL A O 1
ATOM 1023 N N . LEU A 1 131 ? -2.380 -12.353 -5.565 1.00 97.56 131 LEU A N 1
ATOM 1024 C CA . LEU A 1 131 ? -1.740 -13.470 -6.260 1.00 97.56 131 LEU A CA 1
ATOM 1025 C C . LEU A 1 131 ? -1.436 -13.140 -7.722 1.00 97.56 131 LEU A C 1
ATOM 1027 O O . LEU A 1 131 ? -0.362 -13.494 -8.203 1.00 97.56 131 LEU A O 1
ATOM 1031 N N . ASP A 1 132 ? -2.347 -12.465 -8.420 1.00 96.81 132 ASP A N 1
ATOM 1032 C CA . ASP A 1 132 ? -2.146 -12.048 -9.807 1.00 96.81 132 ASP A CA 1
ATOM 1033 C C . ASP A 1 132 ? -1.046 -10.998 -9.925 1.00 96.81 132 ASP A C 1
ATOM 1035 O O . ASP A 1 132 ? -0.159 -11.140 -10.769 1.00 96.81 132 ASP A O 1
ATOM 1039 N N . TRP A 1 133 ? -1.042 -10.001 -9.037 1.00 97.88 133 TRP A N 1
ATOM 1040 C CA . TRP A 1 133 ? 0.047 -9.033 -8.933 1.00 97.88 133 TRP A CA 1
ATOM 1041 C C . TRP A 1 133 ? 1.381 -9.728 -8.648 1.00 97.88 133 TRP A C 1
ATOM 1043 O O . TRP A 1 133 ? 2.332 -9.556 -9.405 1.00 97.88 133 TRP A O 1
ATOM 1053 N N . ALA A 1 134 ? 1.442 -10.582 -7.623 1.00 97.75 134 ALA A N 1
ATOM 1054 C CA . ALA A 1 134 ? 2.670 -11.272 -7.236 1.00 97.75 134 ALA A CA 1
ATOM 1055 C C . ALA A 1 134 ? 3.174 -12.239 -8.317 1.00 97.75 134 ALA A C 1
ATOM 1057 O O . ALA A 1 134 ? 4.361 -12.546 -8.357 1.00 97.75 134 ALA A O 1
ATOM 1058 N N . ALA A 1 135 ? 2.293 -12.729 -9.191 1.00 96.00 135 ALA A N 1
ATOM 1059 C CA . ALA A 1 135 ? 2.640 -13.575 -10.326 1.00 96.00 135 ALA A CA 1
ATOM 1060 C C . ALA A 1 135 ? 3.028 -12.787 -11.591 1.00 96.00 135 ALA A C 1
ATOM 1062 O O . ALA A 1 135 ? 3.318 -13.421 -12.605 1.00 96.00 135 ALA A O 1
ATOM 1063 N N . GLY A 1 136 ? 3.018 -11.449 -11.560 1.00 95.38 136 GLY A N 1
ATOM 1064 C CA . GLY A 1 136 ? 3.292 -10.608 -12.729 1.00 95.38 136 GLY A CA 1
ATOM 1065 C C . GLY A 1 136 ? 2.200 -10.677 -13.801 1.00 95.38 136 GLY A C 1
ATOM 1066 O O . GLY A 1 136 ? 2.491 -10.548 -14.986 1.00 95.38 136 GLY A O 1
ATOM 1067 N N . ARG A 1 137 ? 0.947 -10.947 -13.407 1.00 95.62 137 ARG A N 1
ATOM 1068 C CA . ARG A 1 137 ? -0.209 -11.075 -14.318 1.00 95.62 137 ARG A CA 1
ATOM 1069 C C . ARG A 1 137 ? -1.056 -9.808 -14.424 1.00 95.62 137 ARG A C 1
ATOM 1071 O O . ARG A 1 137 ? -2.084 -9.825 -15.093 1.00 95.62 137 ARG A O 1
ATOM 1078 N N . THR A 1 138 ? -0.660 -8.733 -13.755 1.00 96.00 138 THR A N 1
ATOM 1079 C CA . THR A 1 138 ? -1.385 -7.460 -13.760 1.00 96.00 138 THR A CA 1
ATOM 1080 C C . THR A 1 138 ? -0.532 -6.362 -14.378 1.00 96.00 138 THR A C 1
ATOM 1082 O O . THR A 1 138 ? 0.695 -6.402 -14.317 1.00 96.00 138 THR A O 1
ATOM 1085 N N . ASN A 1 139 ? -1.195 -5.364 -14.956 1.00 95.50 139 ASN A N 1
ATOM 1086 C CA . ASN A 1 139 ? -0.556 -4.122 -15.380 1.00 95.50 139 ASN A CA 1
ATOM 1087 C C . ASN A 1 139 ? -0.672 -3.079 -14.265 1.00 95.50 139 ASN A C 1
ATOM 1089 O O . ASN A 1 139 ? -1.587 -3.159 -13.444 1.00 95.50 139 ASN A O 1
ATOM 1093 N N . ASN A 1 140 ? 0.236 -2.102 -14.246 1.00 96.00 140 ASN A N 1
ATOM 1094 C CA . ASN A 1 140 ? 0.181 -0.981 -13.311 1.00 96.00 140 ASN A CA 1
ATOM 1095 C C . ASN A 1 140 ? -0.924 0.012 -13.725 1.00 96.00 140 ASN A C 1
ATOM 1097 O O . ASN A 1 140 ? -0.766 0.664 -14.759 1.00 96.00 140 ASN A O 1
ATOM 1101 N N . PRO A 1 141 ? -2.014 0.171 -12.946 1.00 97.06 141 PRO A N 1
ATOM 1102 C CA . PRO A 1 141 ? -3.086 1.104 -13.286 1.00 97.06 141 PRO A CA 1
ATOM 1103 C C . PRO A 1 141 ? -2.771 2.556 -12.885 1.00 97.06 141 PRO A C 1
ATOM 1105 O O . PRO A 1 141 ? -3.521 3.461 -13.238 1.00 97.06 141 PRO A O 1
ATOM 1108 N N . VAL A 1 142 ? -1.698 2.789 -12.121 1.00 96.75 142 VAL A N 1
ATOM 1109 C CA . VAL A 1 142 ? -1.329 4.091 -11.543 1.00 96.75 142 VAL A CA 1
ATOM 1110 C C . VAL A 1 142 ? 0.174 4.372 -11.710 1.00 96.75 142 VAL A C 1
ATOM 1112 O O . VAL A 1 142 ? 0.907 4.491 -10.721 1.00 96.75 142 VAL A O 1
ATOM 1115 N N . PRO A 1 143 ? 0.677 4.459 -12.956 1.00 95.06 143 PRO A N 1
ATOM 1116 C CA . PRO A 1 143 ? 2.086 4.743 -13.208 1.00 95.06 143 PRO A CA 1
ATOM 1117 C C . PRO A 1 143 ? 2.495 6.101 -12.617 1.00 95.06 143 PRO A C 1
ATOM 1119 O O . PRO A 1 143 ? 1.775 7.089 -12.721 1.00 95.06 143 PRO A O 1
ATOM 1122 N N . GLY A 1 144 ? 3.649 6.125 -11.959 1.00 93.12 144 GLY A N 1
ATOM 1123 C CA . GLY A 1 144 ? 4.210 7.266 -11.239 1.00 93.12 144 GLY A CA 1
ATOM 1124 C C . GLY A 1 144 ? 3.646 7.446 -9.829 1.00 93.12 144 GLY A C 1
ATOM 1125 O O . GLY A 1 144 ? 4.220 8.187 -9.041 1.00 93.12 144 GLY A O 1
ATOM 1126 N N . ALA A 1 145 ? 2.544 6.784 -9.457 1.00 95.62 145 ALA A N 1
ATOM 1127 C CA . ALA A 1 145 ? 1.966 6.985 -8.134 1.00 95.62 145 ALA A CA 1
ATOM 1128 C C . ALA A 1 145 ? 2.848 6.369 -7.039 1.00 95.62 145 ALA A C 1
ATOM 1130 O O . ALA A 1 145 ? 3.057 5.155 -7.012 1.00 95.62 145 ALA A O 1
ATOM 1131 N N . VAL A 1 146 ? 3.297 7.203 -6.102 1.00 94.25 146 VAL A N 1
ATOM 11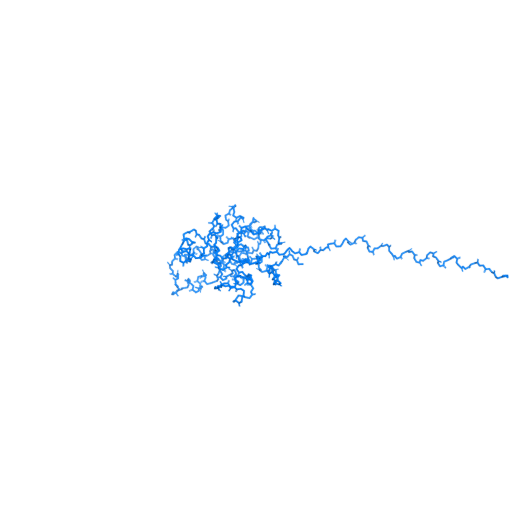32 C CA . VAL A 1 146 ? 4.115 6.821 -4.933 1.00 94.25 146 VAL A CA 1
ATOM 1133 C C . VAL A 1 146 ? 3.427 7.133 -3.603 1.00 94.25 146 VAL A C 1
ATOM 1135 O O . VAL A 1 146 ? 3.889 6.701 -2.552 1.00 94.25 146 VAL A O 1
ATOM 1138 N N . GLU A 1 147 ? 2.293 7.832 -3.650 1.00 94.38 147 GLU A N 1
ATOM 1139 C CA . GLU A 1 147 ? 1.460 8.154 -2.495 1.00 94.38 147 GLU A CA 1
ATOM 1140 C C . GLU A 1 147 ? -0.010 7.823 -2.784 1.00 94.38 147 GLU A C 1
ATOM 1142 O O . GLU A 1 147 ? -0.474 7.932 -3.925 1.00 94.38 147 GLU A O 1
ATOM 1147 N N . PHE A 1 148 ? -0.768 7.453 -1.750 1.00 96.12 148 PHE A N 1
ATOM 1148 C CA . PHE A 1 148 ? -2.223 7.343 -1.837 1.00 96.12 148 PHE A CA 1
ATOM 1149 C C . PHE A 1 148 ? -2.905 7.709 -0.518 1.00 96.12 148 PHE A C 1
ATOM 1151 O O . PHE A 1 148 ? -2.364 7.489 0.565 1.00 96.12 148 PHE A O 1
ATOM 1158 N N . ALA A 1 149 ? -4.110 8.272 -0.598 1.00 94.81 149 ALA A N 1
ATOM 1159 C CA . ALA A 1 149 ? -4.933 8.556 0.576 1.00 94.81 149 ALA A CA 1
ATOM 1160 C C . ALA A 1 149 ? -6.409 8.766 0.208 1.00 94.81 149 ALA A C 1
ATOM 1162 O O . ALA A 1 149 ? -6.769 8.857 -0.966 1.00 94.81 149 ALA A O 1
ATOM 1163 N N . ALA A 1 150 ? -7.264 8.936 1.221 1.00 93.06 150 ALA A N 1
ATOM 1164 C CA . ALA A 1 150 ? -8.597 9.499 1.023 1.00 93.06 150 ALA A CA 1
ATOM 1165 C C . ALA A 1 150 ? -8.515 10.915 0.414 1.00 93.06 150 ALA A C 1
ATOM 1167 O O . ALA A 1 150 ? -7.571 11.657 0.690 1.00 93.06 150 ALA A O 1
ATOM 1168 N N . GLU A 1 151 ? -9.535 11.314 -0.354 1.00 94.69 151 GLU A N 1
ATOM 1169 C CA . GLU A 1 151 ? -9.530 12.561 -1.145 1.00 94.69 151 GLU A CA 1
ATOM 1170 C C . GLU A 1 151 ? -9.152 13.805 -0.333 1.00 94.69 151 GLU A C 1
ATOM 1172 O O . GLU A 1 151 ? -8.304 14.576 -0.761 1.00 94.69 151 GLU A O 1
ATOM 1177 N N . SER A 1 152 ? -9.721 13.993 0.860 1.00 94.62 152 SER A N 1
ATOM 1178 C CA . SER A 1 152 ? -9.434 15.170 1.694 1.00 94.62 152 SER A CA 1
ATOM 1179 C C . SER A 1 152 ? -7.967 15.244 2.138 1.00 94.62 152 SER A C 1
ATOM 1181 O O . SER A 1 152 ? -7.367 16.323 2.187 1.00 94.62 152 SER A O 1
ATOM 1183 N N . VAL A 1 153 ? -7.364 14.089 2.426 1.00 94.44 153 VAL A N 1
ATOM 1184 C CA . VAL A 1 153 ? -5.951 13.976 2.799 1.00 94.44 153 VAL A CA 1
ATOM 1185 C C . VAL A 1 153 ? -5.065 14.215 1.577 1.00 94.44 153 VAL A C 1
ATOM 1187 O O . VAL A 1 153 ? -4.095 14.968 1.672 1.00 94.44 153 VAL A O 1
ATOM 1190 N N . ALA A 1 154 ? -5.423 13.641 0.426 1.00 96.06 154 ALA A N 1
ATOM 1191 C CA . ALA A 1 154 ? -4.695 13.825 -0.825 1.00 96.06 154 ALA A CA 1
ATOM 1192 C C . ALA A 1 154 ? -4.755 15.275 -1.329 1.00 96.06 154 ALA A C 1
ATOM 1194 O O . ALA A 1 154 ? -3.727 15.828 -1.703 1.00 96.06 154 ALA A O 1
ATOM 1195 N N . ALA A 1 155 ? -5.912 15.936 -1.257 1.00 96.75 155 ALA A N 1
ATOM 1196 C CA . ALA A 1 155 ? -6.058 17.351 -1.601 1.00 96.75 155 ALA A CA 1
ATOM 1197 C C . ALA A 1 155 ? -5.154 18.236 -0.730 1.00 96.75 155 ALA A C 1
ATOM 1199 O O . ALA A 1 155 ? -4.444 19.104 -1.234 1.00 96.75 155 ALA A O 1
ATOM 1200 N N . SER A 1 156 ? -5.105 17.951 0.576 1.00 96.44 156 SER A N 1
ATOM 1201 C CA . SER A 1 156 ? -4.198 18.641 1.499 1.00 96.44 156 SER A CA 1
ATOM 1202 C C . SER A 1 156 ? -2.723 18.390 1.167 1.00 96.44 156 SER A C 1
ATOM 1204 O O . SER A 1 156 ? -1.887 19.268 1.367 1.00 96.44 156 SER A O 1
ATOM 1206 N N . PHE A 1 157 ? -2.380 17.188 0.695 1.00 94.94 157 PHE A N 1
ATOM 1207 C CA . PHE A 1 157 ? -1.030 16.862 0.244 1.00 94.94 157 PHE A CA 1
ATOM 1208 C C . PHE A 1 157 ? -0.666 17.636 -1.027 1.00 94.94 157 PHE A C 1
ATOM 1210 O O . PHE A 1 157 ? 0.373 18.289 -1.039 1.00 94.94 157 PHE A O 1
ATOM 1217 N N . LEU A 1 158 ? -1.526 17.622 -2.047 1.00 96.44 158 LEU A N 1
ATOM 1218 C CA . LEU A 1 158 ? -1.313 18.327 -3.316 1.00 96.44 158 LEU A CA 1
ATOM 1219 C C . LEU A 1 158 ? -1.149 19.839 -3.100 1.00 96.44 158 LEU A C 1
ATOM 1221 O O . LEU A 1 158 ? -0.221 20.437 -3.630 1.00 96.44 158 LEU A O 1
ATOM 1225 N N . ALA A 1 159 ? -1.964 20.445 -2.232 1.00 96.94 159 ALA A N 1
ATOM 1226 C CA . ALA A 1 159 ? -1.856 21.870 -1.909 1.00 96.94 159 ALA A CA 1
ATOM 1227 C C . ALA A 1 159 ? -0.506 22.260 -1.273 1.00 96.94 159 ALA A C 1
ATOM 1229 O O . ALA A 1 159 ? -0.050 23.388 -1.436 1.00 96.94 159 ALA A O 1
ATOM 1230 N N . ARG A 1 160 ? 0.141 21.340 -0.543 1.00 96.44 160 ARG A N 1
ATOM 1231 C CA . ARG A 1 160 ? 1.455 21.568 0.087 1.00 96.44 160 ARG A CA 1
ATOM 1232 C C . ARG A 1 160 ? 2.638 21.187 -0.803 1.00 96.44 160 ARG A C 1
ATOM 1234 O O . ARG A 1 160 ? 3.767 21.509 -0.451 1.00 96.44 160 ARG A O 1
ATOM 1241 N N . ASN A 1 161 ? 2.394 20.486 -1.907 1.00 94.94 161 ASN A N 1
ATOM 1242 C CA . ASN A 1 161 ? 3.424 19.948 -2.790 1.00 94.94 161 ASN A CA 1
ATOM 1243 C C . ASN A 1 161 ? 3.071 20.317 -4.241 1.00 94.94 161 ASN A C 1
ATOM 1245 O O . ASN A 1 161 ? 2.525 19.478 -4.953 1.00 94.94 161 ASN A O 1
ATOM 1249 N N . PRO A 1 162 ? 3.355 21.554 -4.691 1.00 93.50 162 PRO A N 1
ATOM 1250 C CA . PRO A 1 162 ? 2.886 22.059 -5.986 1.00 93.50 162 PRO A CA 1
ATOM 1251 C C . PRO A 1 162 ? 3.420 21.288 -7.205 1.00 93.50 162 PRO A C 1
ATOM 1253 O O . PRO A 1 162 ? 2.803 21.342 -8.262 1.00 93.50 162 PRO A O 1
ATOM 1256 N N . GLY A 1 163 ? 4.527 20.548 -7.069 1.00 93.81 163 GLY A N 1
ATOM 1257 C CA . GLY A 1 163 ? 5.036 19.646 -8.109 1.00 93.81 163 GLY A CA 1
ATOM 1258 C C . GLY A 1 163 ? 4.373 18.262 -8.134 1.00 93.81 163 GLY A C 1
ATOM 1259 O O . GLY A 1 163 ? 4.659 17.466 -9.022 1.00 93.81 163 GLY A O 1
ATOM 1260 N N . ALA A 1 164 ? 3.511 17.933 -7.166 1.00 95.62 164 ALA A N 1
ATOM 1261 C CA . ALA A 1 164 ? 2.799 16.660 -7.123 1.00 95.62 164 ALA A CA 1
ATOM 1262 C C . ALA A 1 164 ? 1.493 16.716 -7.929 1.00 95.62 164 ALA A C 1
ATOM 1264 O O . ALA A 1 164 ? 0.782 17.720 -7.925 1.00 95.62 164 ALA A O 1
ATOM 1265 N N . VAL A 1 165 ? 1.140 15.604 -8.574 1.00 97.00 165 VAL A N 1
ATOM 1266 C CA . VAL A 1 165 ? -0.043 15.495 -9.433 1.00 97.00 165 VAL A CA 1
ATOM 1267 C C . VAL A 1 165 ? -0.898 14.293 -9.058 1.00 97.00 165 VAL A C 1
ATOM 1269 O O . VAL A 1 165 ? -0.407 13.231 -8.669 1.00 97.00 165 VAL A O 1
ATOM 1272 N N . ARG A 1 166 ? -2.216 14.444 -9.202 1.00 97.75 166 ARG A N 1
ATOM 1273 C CA . ARG A 1 166 ? -3.155 13.326 -9.086 1.00 97.75 166 ARG A CA 1
ATOM 1274 C C . ARG A 1 166 ? -3.055 12.455 -10.339 1.00 97.75 166 ARG A C 1
ATOM 1276 O O . ARG A 1 166 ? -3.384 12.921 -11.423 1.00 97.75 166 ARG A O 1
ATOM 1283 N N . VAL A 1 167 ? -2.673 11.192 -10.163 1.00 97.00 167 VAL A N 1
ATOM 1284 C CA . VAL A 1 167 ? -2.584 10.186 -11.237 1.00 97.00 167 VAL A CA 1
ATOM 1285 C C . VAL A 1 167 ? -3.953 9.579 -11.515 1.00 97.00 167 VAL A C 1
ATOM 1287 O O . VAL A 1 167 ? -4.389 9.503 -12.657 1.00 97.00 167 VAL A O 1
ATOM 1290 N N . ALA A 1 168 ? -4.654 9.165 -10.459 1.00 97.19 168 ALA A N 1
ATOM 1291 C CA . ALA A 1 168 ? -5.961 8.535 -10.575 1.00 97.19 168 ALA A CA 1
ATOM 1292 C C . ALA A 1 168 ? -6.821 8.788 -9.338 1.00 97.19 168 ALA A C 1
ATOM 1294 O O . ALA A 1 168 ? -6.324 9.019 -8.230 1.00 97.19 168 ALA A O 1
ATOM 1295 N N . ARG A 1 169 ? -8.136 8.685 -9.536 1.00 96.12 169 ARG A N 1
ATOM 1296 C CA . ARG A 1 169 ? -9.127 8.636 -8.465 1.00 96.12 169 ARG A CA 1
ATOM 1297 C C . ARG A 1 169 ? -9.990 7.397 -8.659 1.00 96.12 169 ARG A C 1
ATOM 1299 O O . ARG A 1 169 ? -10.822 7.374 -9.555 1.00 96.12 169 ARG A O 1
ATOM 1306 N N . ILE A 1 170 ? -9.797 6.398 -7.802 1.00 93.00 170 ILE A N 1
ATOM 1307 C CA . ILE A 1 170 ? -10.620 5.180 -7.782 1.00 93.00 170 ILE A CA 1
ATOM 1308 C C . ILE A 1 170 ? -11.495 5.253 -6.534 1.00 93.00 170 ILE A C 1
ATOM 1310 O O . ILE A 1 170 ? -12.546 5.892 -6.542 1.00 93.00 170 ILE A O 1
ATOM 1314 N N . HIS A 1 171 ? -11.002 4.747 -5.405 1.00 92.62 171 HIS A N 1
ATOM 1315 C CA . HIS A 1 171 ? -11.583 4.990 -4.087 1.00 92.62 171 HIS A CA 1
ATOM 1316 C C . HIS A 1 171 ? -10.643 5.776 -3.185 1.00 92.62 171 HIS A C 1
ATOM 1318 O O . HIS A 1 171 ? -11.099 6.678 -2.473 1.00 92.62 171 HIS A O 1
ATOM 1324 N N . ASN A 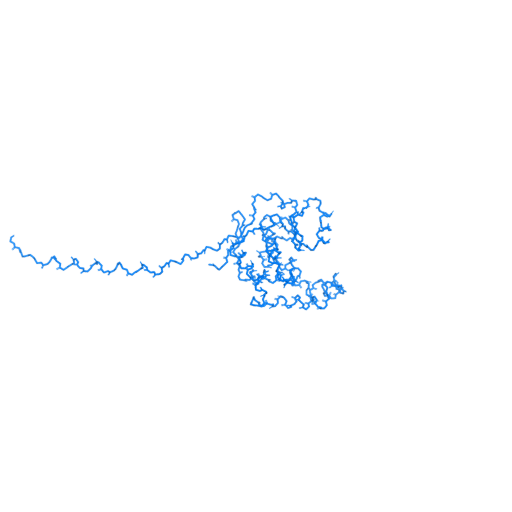1 172 ? -9.356 5.474 -3.288 1.00 94.94 172 ASN A N 1
ATOM 1325 C CA . ASN A 1 172 ? -8.286 6.368 -2.907 1.00 94.94 172 ASN A CA 1
ATOM 1326 C C . ASN A 1 172 ? -7.919 7.304 -4.067 1.00 94.94 172 ASN A C 1
ATOM 1328 O O . ASN A 1 172 ? -8.300 7.113 -5.231 1.00 94.94 172 ASN A O 1
ATOM 1332 N N . THR A 1 173 ? -7.184 8.345 -3.710 1.00 97.25 173 THR A N 1
ATOM 1333 C CA . THR A 1 173 ? -6.554 9.291 -4.622 1.00 97.25 173 THR A CA 1
ATOM 1334 C C . THR A 1 173 ? -5.080 8.950 -4.668 1.00 97.25 173 THR A C 1
ATOM 1336 O O . THR A 1 173 ? -4.413 8.974 -3.634 1.00 97.25 173 THR A O 1
ATOM 1339 N N . PHE A 1 174 ? -4.595 8.616 -5.858 1.00 97.44 174 PHE A N 1
ATOM 1340 C CA . PHE A 1 174 ? -3.224 8.185 -6.104 1.00 97.44 174 PHE A CA 1
ATOM 1341 C C . PHE A 1 174 ? -2.430 9.355 -6.669 1.00 97.44 174 PHE A C 1
ATOM 1343 O O . PHE A 1 174 ? -2.895 10.043 -7.584 1.00 97.44 174 PHE A O 1
ATOM 1350 N N . VAL A 1 175 ? -1.255 9.604 -6.101 1.00 96.88 175 VAL A N 1
ATOM 1351 C CA . VAL A 1 175 ? -0.475 10.817 -6.340 1.00 96.88 175 VAL A CA 1
ATOM 1352 C C . VAL A 1 175 ? 0.943 10.450 -6.754 1.00 96.88 175 VAL A C 1
ATOM 1354 O O . VAL A 1 175 ? 1.604 9.636 -6.106 1.00 96.88 175 VAL A O 1
ATOM 1357 N N . ALA A 1 176 ? 1.400 11.081 -7.830 1.00 95.25 176 ALA A N 1
ATOM 1358 C CA . ALA A 1 176 ? 2.798 11.117 -8.223 1.00 95.25 176 ALA A CA 1
ATOM 1359 C C . ALA A 1 176 ? 3.423 12.403 -7.672 1.00 95.25 176 ALA A C 1
ATOM 1361 O O . ALA A 1 176 ? 2.838 13.481 -7.773 1.00 95.25 176 ALA A O 1
ATOM 1362 N N . THR A 1 177 ? 4.605 12.303 -7.079 1.00 92.75 177 THR A N 1
ATOM 1363 C CA . THR A 1 177 ? 5.453 13.459 -6.764 1.00 92.75 177 THR A CA 1
ATOM 1364 C C . THR A 1 177 ? 6.192 13.928 -8.017 1.00 92.75 177 THR A C 1
ATOM 1366 O O . THR A 1 177 ? 6.218 13.222 -9.027 1.00 92.75 177 THR A O 1
ATOM 1369 N N . GLU A 1 178 ? 6.806 15.109 -7.966 1.00 90.69 178 GLU A N 1
ATOM 1370 C CA . GLU A 1 178 ? 7.630 15.645 -9.060 1.00 90.69 178 GLU A CA 1
ATOM 1371 C C . GLU A 1 178 ? 8.709 14.645 -9.512 1.00 90.69 178 GLU A C 1
ATOM 1373 O O . GLU A 1 178 ? 8.772 14.301 -10.689 1.00 90.69 178 GLU A O 1
ATOM 1378 N N . GLY A 1 179 ? 9.465 14.069 -8.568 1.00 88.19 179 GLY A N 1
ATOM 1379 C CA . GLY A 1 179 ? 10.497 13.070 -8.875 1.00 88.19 179 GLY A CA 1
ATOM 1380 C C . GLY A 1 179 ? 9.944 11.809 -9.548 1.00 88.19 179 GLY A C 1
ATOM 1381 O O . GLY A 1 179 ? 10.533 11.295 -10.497 1.00 88.19 179 GLY A O 1
ATOM 1382 N N . SER A 1 180 ? 8.766 11.336 -9.126 1.00 91.19 180 SER A N 1
ATOM 1383 C CA . SER A 1 180 ? 8.156 10.120 -9.689 1.00 91.19 180 SER A CA 1
ATOM 1384 C C . SER A 1 180 ? 7.533 10.280 -11.077 1.00 91.19 180 SER A C 1
ATOM 1386 O O . SER A 1 180 ? 7.322 9.286 -11.768 1.00 91.19 180 SER A O 1
ATOM 1388 N N . GLN A 1 181 ? 7.263 11.512 -11.516 1.00 88.75 181 GLN A N 1
ATOM 1389 C CA . GLN A 1 181 ? 6.726 11.778 -12.856 1.00 88.75 181 GLN A CA 1
ATOM 1390 C C . GLN A 1 181 ? 7.773 11.577 -13.959 1.00 88.75 181 GLN A C 1
ATOM 1392 O O . GLN A 1 181 ? 7.412 11.303 -15.101 1.00 88.75 181 GLN A O 1
ATOM 1397 N N . GLY A 1 182 ? 9.061 11.711 -13.628 1.00 82.69 182 GLY A N 1
ATOM 1398 C CA . GLY A 1 182 ? 10.167 11.666 -14.587 1.00 82.69 182 GLY A CA 1
ATOM 1399 C C . GLY A 1 182 ? 10.897 10.326 -14.672 1.00 82.69 182 GLY A C 1
ATOM 1400 O O . GLY A 1 182 ? 11.978 10.266 -15.257 1.00 82.69 182 GLY A O 1
ATOM 1401 N N . TRP A 1 183 ? 10.379 9.257 -14.062 1.00 84.19 183 TRP A N 1
ATOM 1402 C CA . TRP A 1 183 ? 11.088 7.978 -14.033 1.00 84.19 183 TRP A CA 1
ATOM 1403 C C . TRP A 1 183 ? 11.266 7.392 -15.434 1.00 84.19 183 TRP A C 1
ATOM 1405 O O . TRP A 1 183 ? 10.308 7.054 -16.124 1.00 84.19 183 TRP A O 1
ATOM 1415 N N . SER A 1 184 ? 12.526 7.203 -15.826 1.00 74.69 184 SER A N 1
ATOM 1416 C CA . SER A 1 184 ? 12.902 6.571 -17.094 1.00 74.69 184 SER A CA 1
ATOM 1417 C C . SER A 1 184 ? 12.661 5.061 -17.103 1.00 74.69 184 SER A C 1
ATOM 1419 O O . SER A 1 184 ? 12.544 4.458 -18.168 1.00 74.69 184 SER A O 1
ATOM 1421 N N . VAL A 1 185 ? 12.581 4.443 -15.920 1.00 76.50 185 VAL A N 1
ATOM 1422 C CA . VAL A 1 185 ? 12.312 3.017 -15.746 1.00 76.50 185 VAL A CA 1
ATOM 1423 C C . VAL A 1 185 ? 11.245 2.838 -14.679 1.00 76.50 185 VAL A C 1
ATOM 1425 O O . VAL A 1 185 ? 11.500 2.991 -13.484 1.00 76.50 185 VAL A O 1
ATOM 1428 N N . MET A 1 186 ? 10.045 2.480 -15.125 1.00 85.50 186 MET A N 1
ATOM 1429 C CA . MET A 1 186 ? 8.962 2.112 -14.225 1.00 85.50 186 MET A CA 1
ATOM 1430 C C . MET A 1 186 ? 9.206 0.712 -13.677 1.00 85.50 186 MET A C 1
ATOM 1432 O O . MET A 1 186 ? 9.574 -0.168 -14.452 1.00 85.50 186 MET A O 1
ATOM 1436 N N . PRO A 1 187 ? 8.995 0.467 -12.377 1.00 81.75 187 PRO A N 1
ATOM 1437 C CA . PRO A 1 187 ? 9.089 -0.878 -11.851 1.00 81.75 187 PRO A CA 1
ATOM 1438 C C . PRO A 1 187 ? 7.940 -1.748 -12.362 1.00 81.75 187 PRO A C 1
ATOM 1440 O O . PRO A 1 187 ? 6.817 -1.272 -12.534 1.00 81.75 187 PRO A O 1
ATOM 1443 N N . TRP A 1 188 ? 8.217 -3.035 -12.550 1.00 89.81 188 TRP A N 1
ATOM 1444 C CA . TRP A 1 188 ? 7.232 -4.059 -12.901 1.00 89.81 188 TRP A CA 1
ATOM 1445 C C . TRP A 1 188 ? 7.366 -5.277 -11.990 1.00 89.81 188 TRP A C 1
ATOM 1447 O O . TRP A 1 188 ? 8.361 -5.428 -11.281 1.00 89.81 188 TRP A O 1
ATOM 1457 N N . VAL A 1 189 ? 6.369 -6.162 -12.006 1.00 83.12 189 VAL A N 1
ATOM 1458 C CA . VAL A 1 189 ? 6.508 -7.497 -11.422 1.00 83.12 189 VAL A CA 1
ATOM 1459 C C . VAL A 1 189 ? 6.785 -8.468 -12.558 1.00 83.12 189 VAL A C 1
ATOM 1461 O O . VAL A 1 189 ? 5.918 -8.753 -13.378 1.00 83.12 189 VAL A O 1
ATOM 1464 N N . GLU A 1 190 ? 8.021 -8.947 -12.630 1.00 88.00 190 GLU A N 1
ATOM 1465 C CA . GLU A 1 190 ? 8.412 -10.004 -13.554 1.00 88.00 190 GLU A CA 1
ATOM 1466 C C . GLU A 1 190 ? 7.666 -11.283 -13.184 1.00 88.00 190 GLU A C 1
ATOM 1468 O O . GLU A 1 190 ? 7.675 -11.693 -12.020 1.00 88.00 190 GLU A O 1
ATOM 1473 N N . ALA A 1 191 ? 7.050 -11.928 -14.174 1.00 83.56 191 ALA A N 1
ATOM 1474 C CA . ALA A 1 191 ? 6.375 -13.194 -13.961 1.00 83.56 191 ALA A CA 1
ATOM 1475 C C . ALA A 1 191 ? 7.340 -14.245 -13.398 1.00 83.56 191 ALA A C 1
ATOM 1477 O O . ALA A 1 191 ? 8.496 -14.349 -13.815 1.00 83.56 191 ALA A O 1
ATOM 1478 N N . ALA A 1 192 ? 6.848 -15.071 -12.472 1.00 79.12 192 ALA A N 1
ATOM 1479 C CA . ALA A 1 192 ? 7.582 -16.263 -12.078 1.00 79.12 192 ALA A CA 1
ATOM 1480 C C . ALA A 1 192 ? 7.870 -17.064 -13.350 1.00 79.12 192 ALA A C 1
ATOM 1482 O O . ALA A 1 192 ? 6.929 -17.408 -14.073 1.00 79.12 192 ALA A O 1
ATOM 1483 N N . ALA A 1 193 ? 9.145 -17.361 -13.628 1.00 71.06 193 ALA A N 1
ATOM 1484 C CA . ALA A 1 193 ? 9.479 -18.311 -14.676 1.00 71.06 193 ALA A CA 1
ATOM 1485 C C . ALA A 1 193 ? 8.639 -19.556 -14.398 1.00 71.06 193 ALA A C 1
ATOM 1487 O O . ALA A 1 193 ? 8.787 -20.176 -13.337 1.00 71.06 193 ALA A O 1
ATOM 1488 N N . ARG A 1 194 ? 7.697 -19.869 -15.301 1.00 58.91 194 ARG A N 1
ATOM 1489 C CA . ARG A 1 194 ? 6.990 -21.143 -15.237 1.00 58.91 194 ARG A CA 1
ATOM 1490 C C . ARG A 1 194 ? 8.116 -22.156 -15.223 1.00 58.91 194 ARG A C 1
ATOM 1492 O O . ARG A 1 194 ? 8.887 -22.192 -16.180 1.00 58.91 194 ARG A O 1
ATOM 1499 N N . ALA A 1 195 ? 8.277 -22.886 -14.117 1.00 54.62 195 ALA A N 1
ATOM 1500 C CA . ALA A 1 195 ? 9.113 -24.070 -14.140 1.00 54.62 195 ALA A CA 1
ATOM 1501 C C . ALA A 1 195 ? 8.553 -24.851 -15.317 1.00 54.62 195 ALA A C 1
ATOM 1503 O O . ALA A 1 195 ? 7.381 -25.229 -15.274 1.00 54.62 195 ALA A O 1
ATOM 1504 N N . ALA A 1 196 ? 9.302 -24.902 -16.418 1.00 52.56 196 ALA A N 1
ATOM 1505 C CA . ALA A 1 196 ? 8.884 -25.656 -17.571 1.00 52.56 196 ALA A CA 1
ATOM 1506 C C . ALA A 1 196 ? 8.683 -27.049 -17.003 1.00 52.56 196 ALA A C 1
ATOM 1508 O O . ALA A 1 196 ? 9.644 -27.676 -16.553 1.00 52.56 196 ALA A O 1
ATOM 1509 N N . SER A 1 197 ? 7.426 -27.469 -16.884 1.00 52.84 197 SER A N 1
ATOM 1510 C CA . SER A 1 197 ? 7.094 -28.850 -16.624 1.00 52.84 197 SER A CA 1
ATOM 1511 C C . SER A 1 197 ? 7.625 -29.551 -17.859 1.00 52.84 197 SER A C 1
ATOM 1513 O O . SER A 1 197 ? 6.934 -29.645 -18.869 1.00 52.84 197 SER A O 1
ATOM 1515 N N . LEU A 1 198 ? 8.908 -29.911 -17.841 1.00 52.38 198 LEU A N 1
ATOM 1516 C CA . LEU A 1 198 ? 9.452 -30.814 -18.826 1.00 52.38 198 LEU A CA 1
ATOM 1517 C C . LEU A 1 198 ? 8.539 -32.031 -18.718 1.00 52.38 198 LEU A C 1
ATOM 1519 O O . LEU A 1 198 ? 8.396 -32.567 -17.612 1.00 52.38 198 LEU A O 1
ATOM 1523 N N . PRO A 1 199 ? 7.823 -32.404 -19.789 1.00 56.75 199 PRO A N 1
ATOM 1524 C CA . PRO A 1 199 ? 7.025 -33.606 -19.739 1.00 56.75 199 PRO A CA 1
ATOM 1525 C C . PRO A 1 199 ? 7.977 -34.733 -19.339 1.00 56.75 199 PRO A C 1
ATOM 1527 O O . PRO A 1 199 ? 8.943 -35.018 -20.041 1.00 56.75 199 PRO A O 1
ATOM 1530 N N . LEU A 1 200 ? 7.712 -35.369 -18.198 1.00 57.69 200 LEU A N 1
ATOM 1531 C CA . LEU A 1 200 ? 8.427 -36.544 -17.682 1.00 57.69 200 LEU A CA 1
ATOM 1532 C C . LEU A 1 200 ? 8.265 -37.783 -18.601 1.00 57.69 200 LEU A C 1
ATOM 1534 O O . LEU A 1 200 ? 8.466 -38.911 -18.171 1.00 57.69 200 LEU A O 1
ATOM 1538 N N . GLY A 1 201 ? 7.879 -37.589 -19.865 1.00 54.53 201 GLY A N 1
ATOM 1539 C CA . GLY A 1 201 ? 7.359 -38.608 -20.772 1.00 54.53 201 GLY A CA 1
ATOM 1540 C C . GLY A 1 201 ? 8.281 -39.047 -21.911 1.00 54.53 201 GLY A C 1
ATOM 1541 O O . GLY A 1 201 ? 7.828 -39.821 -22.745 1.00 54.53 201 GLY A O 1
ATOM 1542 N N . THR A 1 202 ? 9.542 -38.609 -21.986 1.00 55.12 202 THR A N 1
ATOM 1543 C CA . THR A 1 202 ? 10.430 -38.982 -23.117 1.00 55.12 202 THR A CA 1
ATOM 1544 C C . THR A 1 202 ? 11.855 -39.376 -22.720 1.00 55.12 202 THR A C 1
ATOM 1546 O O . THR A 1 202 ? 12.774 -39.279 -23.526 1.00 55.12 202 THR A O 1
ATOM 1549 N N . ALA A 1 203 ? 12.062 -39.882 -21.501 1.00 52.41 203 ALA A N 1
ATOM 1550 C CA . ALA A 1 203 ? 13.363 -40.407 -21.060 1.00 52.41 203 ALA A CA 1
ATOM 1551 C C . ALA A 1 203 ? 13.450 -41.949 -21.016 1.00 52.41 203 ALA A C 1
ATOM 1553 O O . ALA A 1 203 ? 14.336 -42.487 -20.359 1.00 52.41 203 ALA A O 1
ATOM 1554 N N . LEU A 1 204 ? 12.559 -42.683 -21.701 1.00 52.59 204 LEU A N 1
ATOM 1555 C CA . LEU A 1 204 ? 12.549 -44.152 -21.643 1.00 52.59 204 LEU A CA 1
ATOM 1556 C C . LEU A 1 204 ? 12.347 -44.846 -23.005 1.00 52.59 204 LEU A C 1
ATOM 1558 O O . LEU A 1 204 ? 11.498 -45.715 -23.109 1.00 52.59 204 LEU A O 1
ATOM 1562 N N . MET A 1 205 ? 13.106 -44.494 -24.052 1.00 53.47 205 MET A N 1
ATOM 1563 C CA . MET A 1 205 ? 13.254 -45.338 -25.264 1.00 53.47 205 MET A CA 1
ATOM 1564 C C . MET A 1 205 ? 14.604 -45.128 -25.984 1.00 53.47 205 MET A C 1
ATOM 1566 O O . MET A 1 205 ? 14.663 -44.966 -27.197 1.00 53.47 205 MET A O 1
ATOM 1570 N N . ALA A 1 206 ? 15.719 -45.133 -25.250 1.00 50.56 206 ALA A N 1
ATOM 1571 C CA . ALA A 1 206 ? 17.058 -45.133 -25.860 1.00 50.56 206 ALA A CA 1
ATOM 1572 C C . ALA A 1 206 ? 18.019 -46.130 -25.185 1.00 50.56 206 ALA A C 1
ATOM 1574 O O . ALA A 1 206 ? 19.208 -45.863 -25.056 1.00 50.56 206 ALA A O 1
ATOM 1575 N N . ALA A 1 207 ? 17.506 -47.283 -24.738 1.00 52.00 207 ALA A N 1
ATOM 1576 C CA . ALA A 1 207 ? 18.320 -48.333 -24.111 1.00 52.00 207 ALA A CA 1
ATOM 1577 C C . ALA A 1 207 ? 18.026 -49.763 -24.614 1.00 52.00 207 ALA A C 1
ATOM 1579 O O . ALA A 1 207 ? 18.417 -50.728 -23.967 1.00 52.00 207 ALA A O 1
ATOM 1580 N N . THR A 1 208 ? 17.378 -49.938 -25.774 1.00 50.56 208 THR A N 1
ATOM 1581 C CA . THR A 1 208 ? 17.100 -51.279 -26.345 1.00 50.56 208 THR A CA 1
ATOM 1582 C C . THR A 1 208 ? 17.469 -51.439 -27.825 1.00 50.56 208 THR A C 1
ATOM 1584 O O . THR A 1 208 ? 17.078 -52.419 -28.446 1.00 50.56 208 THR A O 1
ATOM 1587 N N . ALA A 1 209 ? 18.288 -50.546 -28.393 1.00 49.88 209 ALA A N 1
ATOM 1588 C CA . ALA A 1 209 ? 18.820 -50.699 -29.759 1.00 49.88 209 ALA A CA 1
ATOM 1589 C C . ALA A 1 209 ? 20.299 -51.151 -29.812 1.00 49.88 209 ALA A C 1
ATOM 1591 O O . ALA A 1 209 ? 20.900 -51.166 -30.880 1.00 49.88 209 ALA A O 1
ATOM 1592 N N . GLY A 1 210 ? 20.896 -51.526 -28.673 1.00 45.62 210 GLY A N 1
ATOM 1593 C CA . GLY A 1 210 ? 22.319 -51.892 -28.569 1.00 45.62 210 GLY A CA 1
ATOM 1594 C C . GLY A 1 210 ? 22.628 -53.385 -28.403 1.00 45.62 210 GLY A C 1
ATOM 1595 O O . GLY A 1 210 ? 23.796 -53.736 -28.295 1.00 45.62 210 GLY A O 1
ATOM 1596 N N . ALA A 1 211 ? 21.624 -54.270 -28.366 1.00 49.94 211 ALA A N 1
ATOM 1597 C CA . ALA A 1 211 ? 21.829 -55.702 -28.090 1.00 49.94 211 ALA A CA 1
ATOM 1598 C C . ALA A 1 211 ? 21.472 -56.649 -29.255 1.00 49.94 211 ALA A C 1
ATOM 1600 O O . ALA A 1 211 ? 21.700 -57.849 -29.149 1.00 49.94 211 ALA A O 1
ATOM 1601 N N . ALA A 1 212 ? 20.961 -56.139 -30.382 1.00 49.22 212 ALA A N 1
ATOM 1602 C CA . ALA A 1 212 ? 20.561 -56.972 -31.526 1.00 49.22 212 ALA A CA 1
ATOM 1603 C C . ALA A 1 212 ? 21.611 -57.061 -32.656 1.00 49.22 212 ALA A C 1
ATOM 1605 O O . ALA A 1 212 ? 21.462 -57.874 -33.561 1.00 49.22 212 ALA A O 1
ATOM 1606 N N . LEU A 1 213 ? 22.698 -56.279 -32.604 1.00 45.59 213 LEU A N 1
ATOM 1607 C CA . LEU A 1 213 ? 23.746 -56.267 -33.643 1.00 45.59 213 LEU A CA 1
ATOM 1608 C C . LEU A 1 213 ? 25.001 -57.094 -33.298 1.00 45.59 213 LEU A C 1
ATOM 1610 O O . LEU A 1 213 ? 25.885 -57.234 -34.135 1.00 45.59 213 LEU A O 1
ATOM 1614 N N . ALA A 1 214 ? 25.069 -57.703 -32.109 1.00 46.97 214 ALA A N 1
ATOM 1615 C CA . ALA A 1 214 ? 26.219 -58.509 -31.677 1.00 46.97 214 ALA A CA 1
ATOM 1616 C C . ALA A 1 214 ? 26.068 -60.030 -31.917 1.00 46.97 214 ALA A C 1
ATOM 1618 O O . ALA A 1 214 ? 27.002 -60.781 -31.644 1.00 46.97 214 ALA A O 1
ATOM 1619 N N . TRP A 1 215 ? 24.928 -60.504 -32.441 1.00 45.06 215 TRP A N 1
ATOM 1620 C CA . TRP A 1 215 ? 24.674 -61.943 -32.652 1.00 45.06 215 TRP A CA 1
ATOM 1621 C C . TRP A 1 215 ? 24.789 -62.413 -34.116 1.00 45.06 215 TRP A C 1
ATOM 1623 O O . TRP A 1 215 ? 24.712 -63.606 -34.382 1.00 45.06 215 TRP A O 1
ATOM 1633 N N . ALA A 1 216 ? 25.030 -61.512 -35.075 1.00 49.00 216 ALA A N 1
ATOM 1634 C CA . ALA A 1 216 ? 25.106 -61.871 -36.498 1.00 49.00 216 ALA A CA 1
ATOM 1635 C C . ALA A 1 216 ? 26.538 -62.041 -37.054 1.00 49.00 216 ALA A C 1
ATOM 1637 O O . ALA A 1 216 ? 26.695 -62.416 -38.210 1.00 49.00 216 ALA A O 1
ATOM 1638 N N . TYR A 1 217 ? 27.594 -61.810 -36.261 1.00 45.59 217 TYR A N 1
ATOM 1639 C CA . TYR A 1 217 ? 28.986 -61.790 -36.755 1.00 45.59 217 TYR A CA 1
ATOM 1640 C C . TYR A 1 217 ? 29.833 -63.009 -36.345 1.00 45.59 217 TYR A C 1
ATOM 1642 O O . TYR A 1 217 ? 31.051 -62.916 -36.205 1.00 45.59 217 TYR A O 1
ATOM 1650 N N . ARG A 1 218 ? 29.202 -64.165 -36.095 1.00 49.94 218 ARG A N 1
ATOM 1651 C CA . ARG A 1 218 ? 29.901 -65.353 -35.572 1.00 49.94 218 ARG A CA 1
ATOM 1652 C C . ARG A 1 218 ? 29.598 -66.655 -36.310 1.00 49.94 218 ARG A C 1
ATOM 1654 O O . ARG A 1 218 ? 29.590 -67.696 -35.669 1.00 49.94 218 ARG A O 1
ATOM 1661 N N . GLN A 1 219 ? 29.366 -66.621 -37.625 1.00 51.72 219 GLN A N 1
ATOM 1662 C CA . GLN A 1 219 ? 29.337 -67.838 -38.452 1.00 51.72 219 GLN A CA 1
ATOM 1663 C C . GLN A 1 219 ? 29.900 -67.604 -39.860 1.00 51.72 219 GLN A C 1
ATOM 1665 O O . GLN A 1 219 ? 29.162 -67.392 -40.816 1.00 51.72 219 GLN A O 1
ATOM 1670 N N . SER A 1 220 ? 31.222 -67.674 -40.004 1.00 48.41 220 SER A N 1
ATOM 1671 C CA . SER A 1 220 ? 31.871 -68.031 -41.273 1.00 48.41 220 SER A CA 1
ATOM 1672 C C . SER A 1 220 ? 33.202 -68.730 -40.959 1.00 48.41 220 SER A C 1
ATOM 1674 O O . SER A 1 220 ? 34.024 -68.138 -40.257 1.00 48.41 220 SER A O 1
ATOM 1676 N N . PRO A 1 221 ? 33.407 -69.991 -41.382 1.00 48.75 221 PRO A N 1
ATOM 1677 C CA . PRO A 1 221 ? 34.682 -70.689 -41.236 1.00 48.75 221 PRO A CA 1
ATOM 1678 C C . PRO A 1 221 ? 35.678 -70.268 -42.335 1.00 48.75 221 PRO A C 1
ATOM 1680 O O . PRO A 1 221 ? 35.255 -69.743 -43.366 1.00 48.75 221 PRO A O 1
ATOM 1683 N N . PRO A 1 222 ? 36.990 -70.482 -42.128 1.00 58.16 222 PRO A N 1
ATOM 1684 C CA . PRO A 1 222 ? 38.021 -70.030 -43.053 1.00 58.16 222 PRO A CA 1
ATOM 1685 C C . PRO A 1 222 ? 38.172 -70.981 -44.248 1.00 58.16 222 PRO A C 1
ATOM 1687 O O . PRO A 1 222 ? 38.201 -72.201 -44.077 1.00 58.16 222 PRO A O 1
ATOM 1690 N N . THR A 1 223 ? 38.349 -70.399 -45.432 1.00 58.19 223 THR A N 1
ATOM 1691 C CA . THR A 1 223 ? 39.006 -70.998 -46.605 1.00 58.19 223 THR A CA 1
ATOM 1692 C C . THR A 1 223 ? 39.936 -69.966 -47.204 1.00 58.19 223 THR A C 1
ATOM 1694 O O . THR A 1 223 ? 39.463 -68.813 -47.340 1.00 58.19 223 THR A O 1
#

Radius of gyration: 26.39 Å; chains: 1; bounding box: 56×93×73 Å

Secondary structure (DSSP, 8-state):
--S-EEEETTEEEE--HHHHHHHHHHHHHHTTT-TT-HHHHHHHHHHHHHHHSGGGGSSSS-HHHHSSHHHHHHHH-GGG-GGGSTTSTTTSTTSTTTTSGGG-HHHHHHHHHHHH--GGGS-HHHHHHHHHHHTT-S--SSTT--EEE-HHHHHHHHHH-TT-EEEEESSSEEEE-HHHHT-SS--EEEPP-------TTSSSSSSSSSSSSSSSSS-----